Protein AF-A0ABD2UMH7-F1 (afdb_monomer_lite)

Organism: NCBI:txid62892

pLDDT: mean 89.6, std 13.47, range [30.2, 98.81]

Secondary structure (DSSP, 8-state):
----S-GGGGTT-EEEEE--SHHHHHHHHHHTTTSSEEEEE-S-SSPPPEE-TT-TTEEEE--EEEE-TTSEEEETTS-EEE-SEEEE--------TT---TTSSEEEGGGTEEES-BTTTB-GGGTTT---SS--BSS-HHHHHHHHHHHHHHHHTTSSPPPPHHHHHHHHHHHHHHHHHTT--GGGTTB-TT-HHHHHHHHHHHTTPPPPPHHHHHHHHHHHHHHHHH-TTTTTT----SS-SSS--

Structure (mmCIF, N/CA/C/O backbone):
data_AF-A0ABD2UMH7-F1
#
_entry.id   AF-A0ABD2UMH7-F1
#
loop_
_atom_site.group_PDB
_atom_site.id
_atom_site.type_symbol
_atom_site.label_atom_id
_atom_site.label_alt_id
_atom_site.label_comp_id
_atom_site.label_asym_id
_atom_site.label_entity_id
_atom_site.label_seq_id
_atom_site.pdbx_PDB_ins_code
_atom_site.Cartn_x
_atom_site.Cartn_y
_atom_site.Cartn_z
_atom_site.occupancy
_atom_site.B_iso_or_equiv
_atom_site.auth_seq_id
_atom_site.auth_comp_id
_atom_site.auth_asym_id
_atom_site.auth_atom_id
_atom_site.pdbx_PDB_model_num
ATOM 1 N N . MET A 1 1 ? -4.331 -10.739 -19.923 1.00 30.20 1 MET A N 1
ATOM 2 C CA . MET A 1 1 ? -3.624 -10.714 -18.628 1.00 30.20 1 MET A CA 1
ATOM 3 C C . MET A 1 1 ? -2.757 -11.962 -18.600 1.00 30.20 1 MET A C 1
ATOM 5 O O . MET A 1 1 ? -3.298 -13.050 -18.475 1.00 30.20 1 MET A O 1
ATOM 9 N N . VAL A 1 2 ? -1.464 -11.832 -18.904 1.00 37.84 2 VAL A N 1
ATOM 10 C CA . VAL A 1 2 ? -0.534 -12.969 -18.869 1.00 37.84 2 VAL A CA 1
ATOM 11 C C . VAL A 1 2 ? -0.145 -13.161 -17.410 1.00 37.84 2 VAL A C 1
ATOM 13 O O . VAL A 1 2 ? 0.580 -12.346 -16.849 1.00 37.84 2 VAL A O 1
ATOM 16 N N . THR A 1 3 ? -0.697 -14.182 -16.767 1.00 46.16 3 THR A N 1
ATOM 17 C CA . THR A 1 3 ? -0.254 -14.610 -15.440 1.00 46.16 3 THR A CA 1
ATOM 18 C C . THR A 1 3 ? 1.090 -15.305 -15.631 1.00 46.16 3 THR A C 1
ATOM 20 O O . THR A 1 3 ? 1.164 -16.297 -16.355 1.00 46.16 3 THR A O 1
ATOM 23 N N . ILE A 1 4 ? 2.163 -14.776 -15.041 1.00 57.88 4 ILE A N 1
ATOM 24 C CA . ILE A 1 4 ? 3.504 -15.364 -15.158 1.00 57.88 4 ILE A CA 1
ATOM 25 C C . ILE A 1 4 ? 3.535 -16.618 -14.280 1.00 57.88 4 ILE A C 1
ATOM 27 O O . ILE A 1 4 ? 3.881 -16.561 -13.107 1.00 57.88 4 ILE A O 1
ATOM 31 N N . GLN A 1 5 ? 3.076 -17.742 -14.825 1.00 57.72 5 GLN A N 1
ATOM 32 C CA . GLN A 1 5 ? 3.208 -19.054 -14.185 1.00 57.72 5 GLN A CA 1
ATOM 33 C C . GLN A 1 5 ? 4.379 -19.864 -14.768 1.00 57.72 5 GLN A C 1
ATOM 35 O O . GLN A 1 5 ? 4.760 -20.857 -14.160 1.00 57.72 5 GLN A O 1
ATOM 40 N N . HIS A 1 6 ? 4.971 -19.421 -15.892 1.00 57.53 6 HIS A N 1
ATOM 41 C CA . HIS A 1 6 ? 5.963 -20.182 -16.670 1.00 57.53 6 HIS A CA 1
ATOM 42 C C . HIS A 1 6 ? 7.013 -19.277 -17.357 1.00 57.53 6 HIS A C 1
ATOM 44 O O . HIS A 1 6 ? 6.848 -18.937 -18.535 1.00 57.53 6 HIS A O 1
ATOM 50 N N . PRO A 1 7 ? 8.081 -18.847 -16.657 1.00 56.91 7 PRO A N 1
ATOM 51 C CA . PRO A 1 7 ? 9.169 -18.057 -17.252 1.00 56.91 7 PRO A CA 1
ATOM 52 C C . PRO A 1 7 ? 9.932 -18.818 -18.356 1.00 56.91 7 PRO A C 1
ATOM 54 O O . PRO A 1 7 ? 10.433 -18.209 -19.298 1.00 56.91 7 PRO A O 1
ATOM 57 N N . GLU A 1 8 ? 9.944 -20.153 -18.328 1.00 54.94 8 GLU A N 1
ATOM 58 C CA . GLU A 1 8 ? 10.597 -21.006 -19.333 1.00 54.94 8 GLU A CA 1
ATOM 59 C C . GLU A 1 8 ? 10.094 -20.835 -20.782 1.00 54.94 8 GLU A C 1
ATOM 61 O O . GLU A 1 8 ? 10.764 -21.268 -21.719 1.00 54.94 8 GLU A O 1
ATOM 66 N N . LEU A 1 9 ? 8.946 -20.185 -21.004 1.00 55.09 9 LEU A N 1
ATOM 67 C CA . 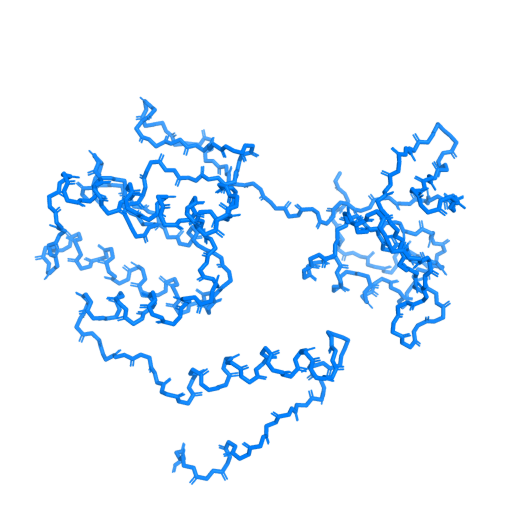LEU A 1 9 ? 8.407 -19.924 -22.346 1.00 55.09 9 LEU A CA 1
ATOM 68 C C . LEU A 1 9 ? 8.996 -18.668 -23.019 1.00 55.09 9 LEU A C 1
ATOM 70 O O . LEU A 1 9 ? 8.663 -18.385 -24.168 1.00 55.09 9 LEU A O 1
ATOM 74 N N . GLN A 1 10 ? 9.871 -17.925 -22.333 1.00 59.53 10 GLN A N 1
ATOM 75 C CA . GLN A 1 10 ? 10.290 -16.569 -22.723 1.00 59.53 10 GLN A CA 1
ATOM 76 C C . GLN A 1 10 ? 11.704 -16.489 -23.325 1.00 59.53 10 GLN A C 1
ATOM 78 O O . GLN A 1 10 ? 12.210 -15.390 -23.542 1.00 59.53 10 GLN A O 1
ATOM 83 N N . ILE A 1 11 ? 12.316 -17.634 -23.657 1.00 59.56 11 ILE A N 1
ATOM 84 C CA . ILE A 1 11 ? 13.747 -17.788 -24.010 1.00 59.56 11 ILE A CA 1
ATOM 85 C C . ILE A 1 11 ? 14.232 -16.855 -25.149 1.00 59.56 11 ILE A C 1
ATOM 87 O O . ILE A 1 11 ? 15.425 -16.589 -25.286 1.00 59.56 11 ILE A O 1
ATOM 91 N N . PHE A 1 12 ? 13.320 -16.312 -25.965 1.00 67.25 12 PHE A N 1
ATOM 92 C CA . PHE A 1 12 ? 13.655 -15.442 -27.101 1.00 67.25 12 PHE A CA 1
ATOM 93 C C . PHE A 1 12 ? 12.936 -14.089 -27.129 1.00 67.25 12 PHE A C 1
ATOM 95 O O . PHE A 1 12 ? 13.072 -13.369 -28.116 1.00 67.25 12 PHE A O 1
ATOM 102 N N . GLN A 1 13 ? 12.198 -13.729 -26.080 1.00 87.31 13 GLN A N 1
ATOM 103 C CA . GLN A 1 13 ? 11.326 -12.554 -26.105 1.00 87.31 13 GLN A CA 1
ATOM 104 C C . GLN A 1 13 ? 12.019 -11.294 -25.573 1.00 87.31 13 GLN A C 1
ATOM 106 O O . GLN A 1 13 ? 12.817 -11.357 -24.633 1.00 87.31 13 GLN A O 1
ATOM 111 N N . ILE A 1 14 ? 11.703 -10.150 -26.179 1.00 94.00 14 ILE A N 1
ATOM 112 C CA . ILE A 1 14 ? 11.968 -8.808 -25.658 1.00 94.00 14 ILE A CA 1
ATOM 113 C C . ILE A 1 14 ? 10.762 -8.399 -24.813 1.00 94.00 14 ILE A C 1
ATOM 115 O O . ILE A 1 14 ? 9.641 -8.292 -25.317 1.00 94.00 14 ILE A O 1
ATOM 119 N N . VAL A 1 15 ? 10.989 -8.190 -23.518 1.00 95.25 15 VAL A N 1
ATOM 120 C CA . VAL A 1 15 ? 9.923 -7.926 -22.548 1.00 95.25 15 VAL A CA 1
ATOM 121 C C . VAL A 1 15 ? 10.056 -6.519 -21.986 1.00 95.25 15 VAL A C 1
ATOM 123 O O . VAL A 1 15 ? 11.088 -6.163 -21.422 1.00 95.25 15 VAL A O 1
ATOM 126 N N . VAL A 1 16 ? 8.988 -5.731 -22.081 1.00 96.38 16 VAL A N 1
ATOM 127 C CA . VAL A 1 16 ? 8.868 -4.437 -21.403 1.00 96.38 16 VAL A CA 1
ATOM 128 C C . VAL A 1 16 ? 8.078 -4.616 -20.116 1.00 96.38 16 VAL A C 1
ATOM 130 O O . VAL A 1 16 ? 6.967 -5.142 -20.130 1.00 96.38 16 VAL A O 1
ATOM 133 N N . VAL A 1 17 ? 8.620 -4.143 -19.001 1.00 95.81 17 VAL A N 1
ATOM 134 C CA . VAL A 1 17 ? 7.971 -4.154 -17.688 1.00 95.81 17 VAL A CA 1
ATOM 135 C C . VAL A 1 17 ? 7.655 -2.719 -17.284 1.00 95.81 17 VAL A C 1
ATOM 137 O O . VAL A 1 17 ? 8.547 -1.886 -17.189 1.00 95.81 17 VAL A O 1
ATOM 140 N N . ILE A 1 18 ? 6.382 -2.408 -17.042 1.00 95.88 18 ILE A N 1
ATOM 141 C CA . ILE A 1 18 ? 5.926 -1.066 -16.660 1.00 95.88 18 ILE A CA 1
ATOM 142 C C . ILE A 1 18 ? 5.731 -1.003 -15.146 1.00 95.88 18 ILE A C 1
ATOM 144 O O . ILE A 1 18 ? 4.775 -1.580 -14.622 1.00 95.88 18 ILE A O 1
ATOM 148 N N . GLY A 1 19 ? 6.573 -0.232 -14.461 1.00 93.56 19 GLY A N 1
ATOM 149 C CA . GLY A 1 19 ? 6.496 0.022 -13.023 1.00 93.56 19 GLY A CA 1
ATOM 150 C C . GLY A 1 19 ? 7.709 -0.508 -12.264 1.00 93.56 19 GLY A C 1
ATOM 151 O O . GLY A 1 19 ? 8.016 -1.690 -12.318 1.00 93.56 19 GLY A O 1
ATOM 152 N N . ASP A 1 20 ? 8.339 0.371 -11.491 1.00 91.00 20 ASP A N 1
ATOM 153 C CA . ASP A 1 20 ? 9.558 0.170 -10.695 1.00 91.00 20 ASP A CA 1
ATOM 154 C C . ASP A 1 20 ? 9.276 -0.126 -9.211 1.00 91.00 20 ASP A C 1
ATOM 156 O O . ASP A 1 20 ? 10.130 0.035 -8.341 1.00 91.00 20 ASP A O 1
ATOM 160 N N . GLY A 1 21 ? 8.053 -0.565 -8.906 1.00 90.50 21 GLY A N 1
ATOM 161 C CA . GLY A 1 21 ? 7.708 -1.073 -7.581 1.00 90.50 21 GLY A CA 1
ATOM 162 C C . GLY A 1 21 ? 8.301 -2.466 -7.317 1.00 90.50 21 GLY A C 1
ATOM 163 O O . GLY A 1 21 ? 8.863 -3.082 -8.223 1.00 90.50 21 GLY A O 1
ATOM 164 N N . PRO A 1 22 ? 8.097 -3.024 -6.107 1.00 88.81 22 PRO A N 1
ATOM 165 C CA . PRO A 1 22 ? 8.659 -4.321 -5.719 1.00 88.81 22 PRO A CA 1
ATOM 166 C C . PRO A 1 22 ? 8.387 -5.444 -6.729 1.00 88.81 22 PRO A C 1
ATOM 168 O O . PRO A 1 22 ? 9.307 -6.138 -7.142 1.00 88.81 22 PRO A O 1
ATOM 171 N N . SER A 1 23 ? 7.139 -5.573 -7.199 1.00 91.56 23 SER A N 1
ATOM 172 C CA . SER A 1 23 ? 6.782 -6.601 -8.184 1.00 91.56 23 SER A CA 1
ATOM 173 C C . SER A 1 23 ? 7.487 -6.417 -9.524 1.00 91.56 23 SER A C 1
ATOM 175 O O . SER A 1 23 ? 7.889 -7.408 -10.114 1.00 91.56 23 SER A O 1
ATOM 177 N N . GLY A 1 24 ? 7.636 -5.182 -10.010 1.00 92.44 24 GLY A N 1
ATOM 178 C CA . GLY A 1 24 ? 8.309 -4.935 -11.284 1.00 92.44 24 GLY A CA 1
ATOM 179 C C . GLY A 1 24 ? 9.790 -5.286 -11.216 1.00 92.44 24 GLY A C 1
ATOM 180 O O . GLY A 1 24 ? 10.288 -5.984 -12.091 1.00 92.44 24 GLY A O 1
ATOM 181 N N . LEU A 1 25 ? 10.460 -4.887 -10.131 1.00 90.12 25 LEU A N 1
ATOM 182 C CA . LEU A 1 25 ? 11.869 -5.205 -9.899 1.00 90.12 25 LEU A CA 1
ATOM 183 C C . LEU A 1 25 ? 12.107 -6.713 -9.741 1.00 90.12 25 LEU A C 1
ATOM 185 O O . LEU A 1 25 ? 12.998 -7.252 -10.393 1.00 90.12 25 LEU A O 1
ATOM 189 N N . ASP A 1 26 ? 11.310 -7.406 -8.923 1.00 90.25 26 ASP A N 1
ATOM 190 C CA . ASP A 1 26 ? 11.441 -8.860 -8.749 1.00 90.25 26 ASP A CA 1
ATOM 191 C C . ASP A 1 26 ? 11.129 -9.618 -10.051 1.00 90.25 26 ASP A C 1
ATOM 193 O O . ASP A 1 26 ? 11.908 -10.476 -10.456 1.00 90.25 26 ASP A O 1
ATOM 197 N N . ILE A 1 27 ? 10.061 -9.250 -10.772 1.00 91.31 27 ILE A N 1
ATOM 198 C CA . ILE A 1 27 ? 9.729 -9.876 -12.063 1.00 91.31 27 ILE A CA 1
ATOM 199 C C . ILE A 1 27 ? 10.847 -9.652 -13.081 1.00 91.31 27 ILE A C 1
ATOM 201 O O . ILE A 1 27 ? 11.223 -10.600 -13.764 1.00 91.31 27 ILE A O 1
ATOM 205 N N . CYS A 1 28 ? 11.407 -8.440 -13.179 1.00 91.50 28 CYS A N 1
ATOM 206 C CA . CYS A 1 28 ? 12.552 -8.174 -14.051 1.00 91.50 28 CYS A CA 1
ATOM 207 C C . CYS A 1 28 ? 13.723 -9.115 -13.746 1.00 91.50 28 CYS A C 1
ATOM 209 O O . CYS A 1 28 ? 14.308 -9.669 -14.673 1.00 91.50 28 CYS A O 1
ATOM 211 N N . ARG A 1 29 ? 14.040 -9.328 -12.465 1.00 87.50 29 ARG A N 1
ATOM 212 C CA . ARG A 1 29 ? 15.133 -10.208 -12.026 1.00 87.50 29 ARG A CA 1
ATOM 213 C C . ARG A 1 29 ? 14.870 -11.689 -12.276 1.00 87.50 29 ARG A C 1
ATOM 215 O O . ARG A 1 29 ? 15.816 -12.430 -12.527 1.00 87.50 29 ARG A O 1
ATOM 222 N N . ASP A 1 30 ? 13.618 -12.118 -12.231 1.00 88.19 30 ASP A N 1
ATOM 223 C CA . ASP A 1 30 ? 13.267 -13.495 -12.564 1.00 88.19 30 ASP A CA 1
ATOM 224 C C . ASP A 1 30 ? 13.396 -13.722 -14.076 1.00 88.19 30 ASP A C 1
ATOM 226 O O . ASP A 1 30 ? 14.083 -14.645 -14.526 1.00 88.19 30 ASP A O 1
ATOM 230 N N . ILE A 1 31 ? 12.798 -12.838 -14.882 1.00 90.88 31 ILE A N 1
ATOM 231 C CA . ILE A 1 31 ? 12.723 -13.036 -16.333 1.00 90.88 31 ILE A CA 1
ATOM 232 C C . ILE A 1 31 ? 14.024 -12.685 -17.062 1.00 90.88 31 ILE A C 1
ATOM 234 O O . ILE A 1 31 ? 14.251 -13.217 -18.142 1.00 90.88 31 ILE A O 1
ATOM 238 N N . VAL A 1 32 ? 14.917 -11.858 -16.500 1.00 90.44 32 VAL A N 1
ATOM 239 C CA . VAL A 1 32 ? 16.212 -11.519 -17.138 1.00 90.44 32 VAL A CA 1
ATOM 240 C C . VAL A 1 32 ? 17.090 -12.751 -17.383 1.00 90.44 32 VAL A C 1
ATOM 242 O O . VAL A 1 32 ? 17.909 -12.755 -18.300 1.00 90.44 32 VAL A O 1
ATOM 245 N N . THR A 1 33 ? 16.896 -13.822 -16.606 1.00 87.75 33 THR A N 1
ATOM 246 C CA . THR A 1 33 ? 17.641 -15.083 -16.747 1.00 87.75 33 THR A CA 1
ATOM 247 C C . THR A 1 33 ? 17.231 -15.911 -17.967 1.00 87.75 33 THR A C 1
ATOM 249 O O . THR A 1 33 ? 17.980 -16.793 -18.387 1.00 87.75 33 THR A O 1
ATOM 252 N N . VAL A 1 34 ? 16.060 -15.627 -18.541 1.00 88.81 34 VAL A N 1
ATOM 253 C CA . VAL A 1 34 ? 15.474 -16.379 -19.659 1.00 88.81 34 VAL A CA 1
ATOM 254 C C . VAL A 1 34 ? 15.180 -15.493 -20.868 1.00 88.81 34 VAL A C 1
ATOM 256 O O . VAL A 1 34 ? 15.362 -15.937 -21.991 1.00 88.81 34 VAL A O 1
ATOM 259 N N . ALA A 1 35 ? 14.763 -14.244 -20.675 1.00 90.75 35 ALA A N 1
ATOM 260 C CA . ALA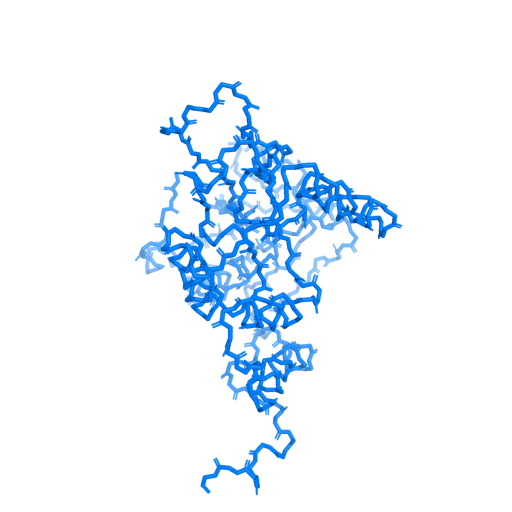 A 1 35 ? 14.401 -13.332 -21.750 1.00 90.75 35 ALA A CA 1
ATOM 261 C C . ALA A 1 35 ? 15.623 -12.870 -22.555 1.00 90.75 35 ALA A C 1
ATOM 263 O O . ALA A 1 35 ? 16.726 -12.691 -22.031 1.00 90.75 35 ALA A O 1
ATOM 264 N N . LYS A 1 36 ? 15.406 -12.585 -23.844 1.00 92.44 36 LYS A N 1
ATOM 265 C CA . LYS A 1 36 ? 16.448 -12.026 -24.713 1.00 92.44 36 LYS A CA 1
ATOM 266 C C . LYS A 1 36 ? 16.871 -10.641 -24.222 1.00 92.44 36 LYS A C 1
ATOM 268 O O . LYS A 1 36 ? 18.064 -10.349 -24.163 1.00 92.44 36 LYS A O 1
ATOM 273 N N . GLN A 1 37 ? 15.890 -9.796 -23.908 1.00 94.25 37 GLN A N 1
ATOM 274 C CA . GLN A 1 37 ? 16.076 -8.451 -23.371 1.00 94.25 37 GLN A CA 1
ATOM 275 C C . GLN A 1 37 ? 14.920 -8.103 -22.436 1.00 94.25 37 GLN A C 1
ATOM 277 O O . GLN A 1 37 ? 13.773 -8.465 -22.706 1.00 94.25 37 GLN A O 1
ATOM 282 N N . VAL A 1 38 ? 15.220 -7.379 -21.360 1.00 94.62 38 VAL A N 1
ATOM 283 C CA . VAL A 1 38 ? 14.221 -6.868 -20.421 1.00 94.62 38 VAL A CA 1
ATOM 284 C C . VAL A 1 38 ? 14.374 -5.358 -20.302 1.00 94.62 38 VAL A C 1
ATOM 286 O O . VAL A 1 38 ? 15.463 -4.856 -20.034 1.00 94.62 38 VAL A O 1
ATOM 289 N N . HIS A 1 39 ? 13.277 -4.631 -20.474 1.00 95.12 39 HIS A N 1
ATOM 290 C CA . HIS A 1 39 ? 13.241 -3.174 -20.425 1.00 95.12 39 HIS A CA 1
ATOM 291 C C . HIS A 1 39 ? 12.277 -2.732 -19.325 1.00 95.12 39 HIS A C 1
ATOM 293 O O . HIS A 1 39 ? 11.059 -2.821 -19.480 1.00 95.12 39 HIS A O 1
ATOM 299 N N . LEU A 1 40 ? 12.812 -2.274 -18.198 1.00 94.62 40 LEU A N 1
ATOM 300 C CA . LEU A 1 40 ? 12.031 -1.671 -17.126 1.00 94.62 40 LEU A CA 1
ATOM 301 C C . LEU A 1 40 ? 11.710 -0.219 -17.492 1.00 94.62 40 LEU A C 1
ATOM 303 O O . LEU A 1 40 ? 12.617 0.569 -17.727 1.00 94.62 40 LEU A O 1
ATOM 307 N N . SER A 1 41 ? 10.433 0.152 -17.499 1.00 94.88 41 SER A N 1
ATOM 308 C CA . SER A 1 41 ? 9.984 1.539 -17.630 1.00 94.88 41 SER A CA 1
ATOM 309 C C . SER A 1 41 ? 9.477 2.062 -16.293 1.00 94.88 41 SER A C 1
ATOM 311 O O . SER A 1 41 ? 8.580 1.476 -15.673 1.00 94.88 41 SER A O 1
ATOM 313 N N . THR A 1 42 ? 10.025 3.196 -15.867 1.00 90.00 42 THR A N 1
ATOM 314 C CA . THR A 1 42 ? 9.599 3.893 -14.646 1.00 90.00 42 THR A CA 1
ATOM 315 C C . THR A 1 42 ? 8.631 5.033 -14.967 1.00 90.00 42 THR A C 1
ATOM 317 O O . THR A 1 42 ? 8.444 5.420 -16.117 1.00 90.00 42 THR A O 1
ATOM 320 N N . ARG A 1 43 ? 8.005 5.633 -13.947 1.00 85.25 43 ARG A N 1
ATOM 321 C CA . ARG A 1 43 ? 7.200 6.855 -14.149 1.00 85.25 43 ARG A CA 1
ATOM 322 C C . ARG A 1 43 ? 8.040 8.124 -14.333 1.00 85.25 43 ARG A C 1
ATOM 324 O O . ARG A 1 43 ? 7.451 9.157 -14.652 1.00 85.25 43 ARG A O 1
ATOM 331 N N . SER A 1 44 ? 9.351 8.073 -14.099 1.00 79.88 44 SER A N 1
ATOM 332 C CA . SER A 1 44 ? 10.223 9.244 -14.183 1.00 79.88 44 SER A CA 1
ATOM 333 C C . SER A 1 44 ? 10.499 9.621 -15.637 1.00 79.88 44 SER A C 1
ATOM 335 O O . SER A 1 44 ? 10.754 8.761 -16.480 1.00 79.88 44 SER A O 1
ATOM 337 N N . SER A 1 45 ? 10.450 10.918 -15.930 1.00 71.19 45 SER A N 1
ATOM 338 C CA . SER A 1 45 ? 10.837 11.484 -17.226 1.00 71.19 45 SER A CA 1
ATOM 339 C C . SER A 1 45 ? 12.322 11.844 -17.308 1.00 71.19 45 SER A C 1
ATOM 341 O O . SER A 1 45 ? 12.791 12.181 -18.385 1.00 71.19 45 SER A O 1
ATOM 343 N N . GLU A 1 46 ? 13.054 11.804 -16.191 1.00 67.94 46 GLU A N 1
ATOM 344 C CA . GLU A 1 46 ? 14.437 12.305 -16.086 1.00 67.94 46 GLU A CA 1
ATOM 345 C C . GLU A 1 46 ? 15.492 11.187 -16.053 1.00 67.94 46 GLU A C 1
ATOM 347 O O . GLU A 1 46 ? 16.669 11.446 -15.816 1.00 67.94 46 GLU A O 1
ATOM 352 N N . ILE A 1 47 ? 15.088 9.930 -16.251 1.00 66.12 47 ILE A N 1
ATOM 353 C CA . ILE A 1 47 ? 16.020 8.800 -16.242 1.00 66.12 47 ILE A CA 1
ATOM 354 C C . ILE A 1 47 ? 16.664 8.653 -17.619 1.00 66.12 47 ILE A C 1
ATOM 356 O O . ILE A 1 47 ? 15.970 8.442 -18.612 1.00 66.12 47 ILE A O 1
ATOM 360 N N . GLU A 1 48 ? 17.995 8.710 -17.653 1.00 72.38 48 GLU A N 1
ATOM 361 C CA . GLU A 1 48 ? 18.777 8.278 -18.808 1.00 72.38 48 GLU A CA 1
ATOM 362 C C . GLU A 1 48 ? 18.778 6.749 -18.919 1.00 72.38 48 GLU A C 1
ATOM 364 O O . GLU A 1 48 ? 18.871 6.026 -17.916 1.00 72.38 48 GLU A O 1
ATOM 369 N N . VAL A 1 49 ? 18.714 6.257 -20.159 1.00 82.50 49 VAL A N 1
ATOM 370 C CA . VAL A 1 49 ? 18.764 4.822 -20.438 1.00 82.50 49 VAL A CA 1
ATOM 371 C C . VAL A 1 49 ? 20.061 4.241 -19.888 1.00 82.50 49 VAL A C 1
ATOM 373 O O . VAL A 1 49 ? 21.162 4.648 -20.260 1.00 82.50 49 VAL A O 1
ATOM 376 N N . SER A 1 50 ? 19.931 3.262 -19.003 1.00 81.81 50 SER A N 1
ATOM 377 C CA . SER A 1 50 ? 21.058 2.655 -18.299 1.00 81.81 50 SER A CA 1
ATOM 378 C C . SER A 1 50 ? 20.825 1.166 -18.099 1.00 81.81 50 SER A C 1
ATOM 380 O O . SER A 1 50 ? 19.687 0.705 -18.061 1.00 81.81 50 SER A O 1
ATOM 382 N N . LYS A 1 51 ? 21.902 0.387 -17.988 1.00 82.50 51 LYS A N 1
ATOM 383 C CA . LYS A 1 51 ? 21.784 -1.010 -17.557 1.00 82.50 51 LYS A CA 1
ATOM 384 C C . LYS A 1 51 ? 21.503 -1.049 -16.057 1.00 82.50 51 LYS A C 1
ATOM 386 O O . LYS A 1 51 ? 22.127 -0.304 -15.301 1.00 82.50 51 LYS A O 1
ATOM 391 N N . LEU A 1 52 ? 20.567 -1.899 -15.645 1.00 76.38 52 LEU A N 1
ATOM 392 C CA . LEU A 1 52 ? 20.285 -2.159 -14.233 1.00 76.38 52 LEU A CA 1
ATOM 393 C C . LEU A 1 52 ? 21.129 -3.334 -13.744 1.00 76.38 52 LEU A C 1
ATOM 395 O O . LEU A 1 52 ? 21.189 -4.382 -14.387 1.00 76.38 52 LEU A O 1
ATOM 399 N N . ASP A 1 53 ? 21.713 -3.156 -12.561 1.00 67.94 53 ASP A N 1
ATOM 400 C CA . ASP A 1 53 ? 22.521 -4.155 -11.862 1.00 67.94 53 ASP A CA 1
ATOM 401 C C . ASP A 1 53 ? 23.699 -4.696 -12.705 1.00 67.94 53 ASP A C 1
ATOM 403 O O . ASP A 1 53 ? 24.187 -4.059 -13.637 1.00 67.94 53 ASP A O 1
ATOM 407 N N . ASN A 1 54 ? 24.183 -5.891 -12.356 1.00 73.19 54 ASN A N 1
ATOM 408 C CA . ASN A 1 54 ? 25.230 -6.619 -13.075 1.00 73.19 54 ASN A CA 1
ATOM 409 C C . ASN A 1 54 ? 24.675 -7.423 -14.274 1.00 73.19 54 ASN A C 1
ATOM 411 O O . ASN A 1 54 ? 25.277 -8.424 -14.668 1.00 73.19 54 ASN A O 1
ATOM 415 N N . TYR A 1 55 ? 23.512 -7.049 -14.822 1.00 82.88 55 TYR A N 1
ATOM 416 C CA . TYR A 1 55 ? 22.889 -7.758 -15.940 1.00 82.88 55 TYR A CA 1
ATOM 417 C C . TYR A 1 55 ? 23.203 -7.075 -17.273 1.00 82.88 55 TYR A C 1
ATOM 419 O O . TYR A 1 55 ? 23.004 -5.877 -17.463 1.00 82.88 55 TYR A O 1
ATOM 427 N N . GLU A 1 56 ? 23.657 -7.863 -18.245 1.00 87.56 56 GLU A N 1
ATOM 428 C CA . GLU A 1 56 ? 23.986 -7.358 -19.583 1.00 87.56 56 GLU A CA 1
ATOM 429 C C . GLU A 1 56 ? 22.744 -7.072 -20.444 1.00 87.56 56 GLU A C 1
ATOM 431 O O . GLU A 1 56 ? 22.840 -6.318 -21.416 1.00 87.56 56 GLU A O 1
ATOM 436 N N . ASN A 1 57 ? 21.600 -7.668 -20.090 1.00 91.81 57 ASN A N 1
ATOM 437 C CA . ASN A 1 57 ? 20.351 -7.682 -20.854 1.00 91.81 57 ASN A CA 1
ATOM 438 C C . ASN A 1 57 ? 19.134 -7.093 -20.106 1.00 91.81 57 ASN A C 1
ATOM 440 O O . ASN A 1 57 ? 17.994 -7.404 -20.463 1.00 91.81 57 ASN A O 1
ATOM 444 N N . LEU A 1 58 ? 19.361 -6.255 -19.090 1.00 92.69 58 LEU A N 1
ATOM 445 C CA . LEU A 1 58 ? 18.316 -5.511 -18.381 1.00 92.69 58 LEU A CA 1
ATOM 446 C C . LEU A 1 58 ? 18.593 -4.008 -18.461 1.00 92.69 58 LEU A C 1
ATOM 448 O O . LEU A 1 58 ? 19.635 -3.534 -18.008 1.00 92.69 58 LEU A O 1
ATOM 452 N N . TRP A 1 59 ? 17.638 -3.258 -19.001 1.00 93.56 59 TRP A N 1
ATOM 453 C CA . TRP A 1 59 ? 17.734 -1.811 -19.175 1.00 93.56 59 TRP A CA 1
ATOM 454 C C . TRP A 1 59 ? 16.645 -1.085 -18.400 1.00 93.56 59 TRP A C 1
ATOM 456 O O . TRP A 1 59 ? 15.510 -1.549 -18.318 1.00 93.56 59 TRP A O 1
ATOM 466 N N . ASN A 1 60 ? 16.998 0.075 -17.861 1.00 92.00 60 ASN A N 1
ATOM 467 C CA . ASN A 1 60 ? 16.075 1.042 -17.302 1.00 92.00 60 ASN A CA 1
ATOM 468 C C . ASN A 1 60 ? 15.750 2.105 -18.343 1.00 92.00 60 ASN A C 1
ATOM 470 O O . ASN A 1 60 ? 16.654 2.630 -18.993 1.00 92.00 60 ASN A O 1
ATOM 474 N N . HIS A 1 61 ? 14.479 2.457 -18.435 1.00 93.50 61 HIS A N 1
ATOM 475 C CA . HIS A 1 61 ? 13.954 3.479 -19.319 1.00 93.50 61 HIS A CA 1
ATOM 476 C C . HIS A 1 61 ? 13.084 4.459 -18.538 1.00 93.50 61 HIS A C 1
ATOM 478 O O . HIS A 1 61 ? 12.501 4.158 -17.484 1.00 93.50 61 HIS A O 1
ATOM 484 N N . SER A 1 62 ? 12.959 5.648 -19.111 1.00 93.44 62 SER A N 1
ATOM 485 C CA . SER A 1 62 ? 11.949 6.616 -18.707 1.00 93.44 62 SER A CA 1
ATOM 486 C C . SER A 1 62 ? 10.527 6.092 -18.973 1.00 93.44 62 SER A C 1
ATOM 488 O O . SER A 1 62 ? 10.299 4.957 -19.415 1.00 93.44 62 SER A O 1
ATOM 490 N N . LYS A 1 63 ? 9.531 6.926 -18.681 1.00 94.81 63 LYS A N 1
ATOM 491 C CA . LYS A 1 63 ? 8.127 6.627 -18.972 1.00 94.81 63 LYS A CA 1
ATOM 492 C C . LYS A 1 63 ? 7.918 6.348 -20.468 1.00 94.81 63 LYS A C 1
ATOM 494 O O . LYS A 1 63 ? 8.399 7.095 -21.314 1.00 94.81 63 LYS A O 1
ATOM 499 N N . ILE A 1 64 ? 7.132 5.316 -20.775 1.00 95.25 64 ILE A N 1
ATOM 500 C CA . ILE A 1 64 ? 6.613 5.075 -22.130 1.00 95.25 64 ILE A CA 1
ATOM 501 C C . ILE A 1 64 ? 5.778 6.279 -22.583 1.00 95.25 64 ILE A C 1
ATOM 503 O O . ILE A 1 64 ? 4.888 6.738 -21.857 1.00 95.25 64 ILE A O 1
ATOM 507 N N . ASP A 1 65 ? 6.066 6.758 -23.789 1.00 95.00 65 ASP A N 1
ATOM 508 C CA . ASP A 1 65 ? 5.288 7.779 -24.482 1.00 95.00 65 ASP A CA 1
ATOM 509 C C . ASP A 1 65 ? 4.093 7.141 -25.198 1.00 95.00 65 ASP A C 1
ATOM 511 O O . ASP A 1 65 ? 2.938 7.402 -24.855 1.00 95.00 65 ASP A O 1
ATOM 515 N N . HIS A 1 66 ? 4.369 6.226 -26.130 1.00 95.69 66 HIS A N 1
ATOM 516 C CA . HIS A 1 66 ? 3.356 5.488 -26.873 1.00 95.69 66 HIS A CA 1
ATOM 517 C C . HIS A 1 66 ? 3.861 4.112 -27.326 1.00 95.69 66 HIS A C 1
ATOM 519 O O . HIS A 1 66 ? 5.052 3.803 -27.270 1.00 95.69 66 HIS A O 1
ATOM 525 N N . VAL A 1 67 ? 2.910 3.280 -27.749 1.00 96.81 67 VAL A N 1
ATOM 526 C CA . VAL A 1 67 ? 3.149 1.993 -28.407 1.00 96.81 67 VAL A CA 1
ATOM 527 C C . VAL A 1 67 ? 2.403 2.033 -29.730 1.00 96.81 67 VAL A C 1
ATOM 529 O O . VAL A 1 67 ? 1.225 2.406 -29.745 1.00 96.81 67 VAL A O 1
ATOM 532 N N . ASP A 1 68 ? 3.075 1.696 -30.822 1.00 94.75 68 ASP A N 1
ATOM 533 C CA . ASP A 1 68 ? 2.475 1.717 -32.152 1.00 94.75 68 ASP A CA 1
ATOM 534 C C . ASP A 1 68 ? 1.910 0.347 -32.576 1.00 94.75 68 ASP A C 1
ATOM 536 O O . ASP A 1 68 ? 2.059 -0.669 -31.893 1.00 94.75 68 ASP A O 1
ATOM 540 N N . GLU A 1 69 ? 1.230 0.311 -33.726 1.00 93.69 69 GLU A N 1
ATOM 541 C CA . GLU A 1 69 ? 0.645 -0.923 -34.272 1.00 93.69 69 GLU A CA 1
ATOM 542 C C . GLU A 1 69 ? 1.698 -1.948 -34.721 1.00 93.69 69 GLU A C 1
ATOM 544 O O . GLU A 1 69 ? 1.372 -3.121 -34.912 1.00 93.69 69 GLU A O 1
ATOM 549 N N . SER A 1 70 ? 2.954 -1.525 -34.895 1.00 93.31 70 SER A N 1
ATOM 550 C CA . SER A 1 70 ? 4.060 -2.409 -35.252 1.00 93.31 70 SER A CA 1
ATOM 551 C C . SER A 1 70 ? 4.631 -3.151 -34.043 1.00 93.31 70 SER A C 1
ATOM 553 O O . SER A 1 70 ? 5.394 -4.093 -34.237 1.00 93.31 70 SER A O 1
ATOM 555 N N . GLY A 1 71 ? 4.247 -2.775 -32.817 1.00 91.31 71 GLY A N 1
ATOM 556 C CA . GLY A 1 71 ? 4.809 -3.308 -31.575 1.00 91.31 71 GLY A CA 1
ATOM 557 C C . GLY A 1 71 ? 6.072 -2.573 -31.115 1.00 91.31 71 GLY A C 1
ATOM 558 O O . GLY A 1 71 ? 6.779 -3.063 -30.232 1.00 91.31 71 GLY A O 1
ATOM 559 N N . GLU A 1 72 ? 6.376 -1.414 -31.706 1.00 97.00 72 GLU A N 1
ATOM 560 C CA . GLU A 1 72 ? 7.430 -0.526 -31.227 1.00 97.00 72 GLU A CA 1
ATOM 561 C C . GLU A 1 72 ? 6.944 0.256 -29.999 1.00 97.00 72 GLU A C 1
ATOM 563 O O . GLU A 1 72 ? 5.845 0.814 -29.971 1.00 97.00 72 GLU A O 1
ATOM 568 N N . VAL A 1 73 ? 7.773 0.264 -28.957 1.00 97.44 73 VAL A N 1
ATOM 569 C CA . VAL A 1 73 ? 7.566 0.995 -27.708 1.00 97.44 73 VAL A CA 1
ATOM 570 C C . VAL A 1 73 ? 8.549 2.155 -27.674 1.00 97.44 73 VAL A C 1
ATOM 572 O O . VAL A 1 73 ? 9.761 1.936 -27.605 1.00 97.44 73 VAL A O 1
ATOM 575 N N . THR A 1 74 ? 8.026 3.380 -27.684 1.00 96.62 74 THR A N 1
ATOM 576 C CA . THR A 1 74 ? 8.818 4.611 -27.605 1.00 96.62 74 THR A CA 1
ATOM 577 C C . THR A 1 74 ? 8.765 5.187 -26.194 1.00 96.62 74 THR A C 1
ATOM 579 O O . THR A 1 74 ? 7.695 5.309 -25.590 1.00 96.62 74 THR A O 1
ATOM 582 N N . PHE A 1 75 ? 9.926 5.567 -25.663 1.00 95.31 75 PHE A N 1
ATOM 583 C CA . PHE A 1 75 ? 10.079 6.151 -24.330 1.00 95.31 75 PHE A CA 1
ATOM 584 C C . PHE A 1 75 ? 10.370 7.654 -24.418 1.00 95.31 75 PHE A C 1
ATOM 586 O O . PHE A 1 75 ? 10.852 8.152 -25.436 1.00 95.31 75 PHE A O 1
ATOM 593 N N . LEU A 1 76 ? 10.103 8.396 -23.339 1.00 94.06 76 LEU A N 1
ATOM 594 C CA . LEU A 1 76 ? 10.340 9.847 -23.291 1.00 94.06 76 LEU A CA 1
ATOM 595 C C . LEU A 1 76 ? 11.825 10.243 -23.339 1.00 94.06 76 LEU A C 1
ATOM 597 O O . LEU A 1 76 ? 12.142 11.385 -23.658 1.00 94.06 76 LEU A O 1
ATOM 601 N N . ASP A 1 77 ? 12.729 9.306 -23.068 1.00 89.19 77 ASP A N 1
ATOM 602 C CA . ASP A 1 77 ? 14.178 9.447 -23.252 1.00 89.19 77 ASP A CA 1
ATOM 603 C C . ASP A 1 77 ? 14.611 9.407 -24.733 1.00 89.19 77 ASP A C 1
ATOM 605 O O . ASP A 1 77 ? 15.787 9.600 -25.043 1.00 89.19 77 ASP A O 1
ATOM 609 N N . GLY A 1 78 ? 13.670 9.184 -25.658 1.00 91.06 78 GLY A N 1
ATOM 610 C CA . GLY A 1 78 ? 13.899 9.143 -27.100 1.00 91.06 78 GLY A CA 1
ATOM 611 C C . GLY A 1 78 ? 14.327 7.776 -27.635 1.00 91.06 78 GLY A C 1
ATOM 612 O O . GLY A 1 78 ? 14.457 7.622 -28.850 1.00 91.06 78 GLY A O 1
ATOM 613 N N . SER A 1 79 ? 14.534 6.775 -26.774 1.00 93.50 79 SER A N 1
ATOM 614 C CA . SER A 1 79 ? 14.778 5.402 -27.216 1.00 93.50 79 SER A CA 1
ATOM 615 C C . SER A 1 79 ? 13.495 4.733 -27.716 1.00 93.50 79 SER A C 1
ATOM 617 O O . SER A 1 79 ? 12.375 5.113 -27.364 1.00 93.50 79 SER A O 1
ATOM 619 N N . SER A 1 80 ? 13.653 3.736 -28.585 1.00 95.56 80 SER A N 1
ATOM 620 C CA . SER A 1 80 ? 12.557 2.900 -29.077 1.00 95.56 80 SER A CA 1
ATOM 621 C C . SER A 1 80 ? 13.037 1.467 -29.253 1.00 95.56 80 SER A C 1
ATOM 623 O O . SER A 1 80 ? 14.179 1.233 -29.659 1.00 95.56 80 SER A O 1
ATOM 625 N N . ILE A 1 81 ? 12.185 0.513 -28.886 1.00 95.88 81 ILE A N 1
ATOM 626 C CA . ILE A 1 81 ? 12.468 -0.923 -28.961 1.00 95.88 81 ILE A CA 1
ATOM 627 C C . ILE A 1 81 ? 11.217 -1.669 -29.415 1.00 95.88 81 ILE A C 1
ATOM 629 O O . ILE A 1 81 ? 10.101 -1.295 -29.064 1.00 95.88 81 ILE A O 1
ATOM 633 N N . HIS A 1 82 ? 11.394 -2.760 -30.153 1.00 96.50 82 HIS A N 1
ATOM 634 C CA . HIS A 1 82 ? 10.294 -3.666 -30.473 1.00 96.50 82 HIS A CA 1
ATOM 635 C C . HIS A 1 82 ? 10.068 -4.640 -29.312 1.00 96.50 82 HIS A C 1
ATOM 637 O O . HIS A 1 82 ? 11.014 -5.310 -28.893 1.00 96.50 82 HIS A O 1
ATOM 643 N N . ALA A 1 83 ? 8.842 -4.714 -28.792 1.00 95.44 83 ALA A N 1
ATOM 644 C CA . ALA A 1 83 ? 8.504 -5.546 -27.640 1.00 95.44 83 ALA A CA 1
ATOM 645 C C . ALA A 1 83 ? 7.593 -6.711 -28.038 1.00 95.44 83 ALA A C 1
ATOM 647 O O . ALA A 1 83 ? 6.505 -6.508 -28.571 1.00 95.44 83 ALA A O 1
ATOM 648 N N . ASP A 1 84 ? 7.992 -7.933 -27.687 1.00 93.62 84 ASP A N 1
ATOM 649 C CA . ASP A 1 84 ? 7.140 -9.115 -27.843 1.00 93.62 84 ASP A CA 1
ATOM 650 C C . ASP A 1 84 ? 6.062 -9.172 -26.747 1.00 93.62 84 ASP A C 1
ATOM 652 O O . ASP A 1 84 ? 4.967 -9.699 -26.951 1.00 93.62 84 ASP A O 1
ATOM 656 N N . ILE A 1 85 ? 6.383 -8.657 -25.553 1.00 93.19 85 ILE A N 1
ATOM 657 C CA . ILE A 1 85 ? 5.504 -8.659 -24.380 1.00 93.19 85 ILE A CA 1
ATOM 658 C C . ILE A 1 85 ? 5.609 -7.325 -23.640 1.00 93.19 85 ILE A C 1
ATOM 660 O O . ILE A 1 85 ? 6.705 -6.839 -23.368 1.00 93.19 85 ILE A O 1
ATOM 664 N N . ILE A 1 86 ? 4.458 -6.798 -23.214 1.00 94.44 86 ILE A N 1
ATOM 665 C CA . ILE A 1 86 ? 4.361 -5.691 -22.256 1.00 94.44 86 ILE A CA 1
ATOM 666 C C . ILE A 1 86 ? 3.677 -6.189 -20.975 1.00 94.44 86 ILE A C 1
ATOM 668 O O . ILE A 1 86 ? 2.545 -6.679 -21.001 1.00 94.44 86 ILE A O 1
ATOM 672 N N . LEU A 1 87 ? 4.361 -6.054 -19.839 1.00 94.25 87 LEU A N 1
ATOM 673 C CA . LEU A 1 87 ? 3.905 -6.466 -18.513 1.00 94.25 87 LEU A CA 1
ATOM 674 C C . LEU A 1 87 ? 3.600 -5.243 -17.646 1.00 94.25 87 LEU A C 1
ATOM 676 O O . LEU A 1 87 ? 4.487 -4.470 -17.296 1.00 94.25 87 LEU A O 1
ATOM 680 N N . HIS A 1 88 ? 2.342 -5.092 -17.235 1.00 94.69 88 HIS A N 1
ATOM 681 C CA . HIS A 1 88 ? 1.937 -4.024 -16.324 1.00 94.69 88 HIS A CA 1
ATOM 682 C C . HIS A 1 88 ? 2.182 -4.428 -14.867 1.00 94.69 88 HIS A C 1
ATOM 684 O O . HIS A 1 88 ? 1.402 -5.175 -14.281 1.00 94.69 88 HIS A O 1
ATOM 690 N N . CYS A 1 89 ? 3.224 -3.867 -14.259 1.00 94.88 89 CYS A N 1
ATOM 691 C CA . CYS A 1 89 ? 3.560 -4.005 -12.840 1.00 94.88 89 CYS A CA 1
ATOM 692 C C . CYS A 1 89 ? 3.165 -2.745 -12.043 1.00 94.88 89 CYS A C 1
ATOM 694 O O . CYS A 1 89 ? 3.855 -2.305 -11.127 1.00 94.88 89 CYS A O 1
ATOM 696 N N . THR A 1 90 ? 2.014 -2.152 -12.375 1.00 92.69 90 THR A N 1
ATOM 697 C CA . THR A 1 90 ? 1.539 -0.850 -11.859 1.00 92.69 90 THR A CA 1
ATOM 698 C C . THR A 1 90 ? 0.732 -0.940 -10.549 1.00 92.69 90 THR A C 1
ATOM 700 O O . THR A 1 90 ? 0.014 -0.006 -10.164 1.00 92.69 90 THR A O 1
ATOM 703 N N . GLY A 1 91 ? 0.830 -2.075 -9.855 1.00 92.12 91 GLY A N 1
ATOM 704 C CA . GLY A 1 91 ? 0.097 -2.378 -8.626 1.00 92.12 91 GLY A CA 1
ATOM 705 C C . GLY A 1 91 ? -1.399 -2.643 -8.833 1.00 92.12 91 GLY A C 1
ATOM 706 O O . GLY A 1 91 ? -1.875 -2.783 -9.957 1.00 92.12 91 GLY A O 1
ATOM 707 N N . TYR A 1 92 ? -2.138 -2.687 -7.722 1.00 93.69 92 TYR A N 1
ATOM 708 C CA . TYR A 1 92 ? -3.528 -3.159 -7.668 1.00 93.69 92 TYR A CA 1
ATOM 709 C C . TYR A 1 92 ? -4.502 -2.105 -7.133 1.00 93.69 92 TYR A C 1
ATOM 711 O O . TYR A 1 92 ? -4.102 -1.139 -6.481 1.00 93.69 92 TYR A O 1
ATOM 719 N N . LYS A 1 93 ? -5.791 -2.306 -7.400 1.00 96.06 93 LYS A N 1
ATOM 720 C CA . LYS A 1 93 ? -6.891 -1.493 -6.874 1.00 96.06 93 LYS A CA 1
ATOM 721 C C . LYS A 1 93 ? -7.641 -2.289 -5.811 1.00 96.06 93 LYS A C 1
ATOM 723 O O . LYS A 1 93 ? -7.747 -3.506 -5.936 1.00 96.06 93 LYS A O 1
ATOM 728 N N . TYR A 1 94 ? -8.164 -1.607 -4.799 1.00 97.88 94 TYR A N 1
ATOM 729 C CA . TYR A 1 94 ? -9.188 -2.185 -3.941 1.00 97.88 94 TYR A CA 1
ATOM 730 C C . TYR A 1 94 ? -10.461 -2.364 -4.761 1.00 97.88 94 TYR A C 1
ATOM 732 O O . TYR A 1 94 ? -10.842 -1.475 -5.523 1.00 97.88 94 TYR A O 1
ATOM 740 N N . ASP A 1 95 ? -11.101 -3.514 -4.603 1.00 96.81 95 ASP A N 1
ATOM 741 C CA . ASP A 1 95 ? -12.355 -3.823 -5.268 1.00 96.81 95 ASP A CA 1
ATOM 742 C C . ASP A 1 95 ? -13.176 -4.759 -4.379 1.00 96.81 95 ASP A C 1
ATOM 744 O O . ASP A 1 95 ? -12.694 -5.804 -3.937 1.00 96.81 95 ASP A O 1
ATOM 748 N N . PHE A 1 96 ? -14.409 -4.352 -4.085 1.00 96.81 96 PHE A N 1
ATOM 749 C CA . PHE A 1 96 ? -15.342 -5.093 -3.235 1.00 96.81 96 PHE A CA 1
ATOM 750 C C . PHE A 1 96 ? -16.706 -5.166 -3.931 1.00 96.81 96 PHE A C 1
ATOM 752 O O . PHE A 1 96 ? -17.676 -4.582 -3.445 1.00 96.81 96 PHE A O 1
ATOM 759 N N . PRO A 1 97 ? -16.814 -5.873 -5.071 1.00 96.00 97 PRO A N 1
ATOM 760 C CA . PRO A 1 97 ? -18.027 -5.872 -5.896 1.00 96.00 97 PRO A CA 1
ATOM 761 C C . PRO A 1 97 ? -19.242 -6.487 -5.185 1.00 96.00 97 PRO A C 1
ATOM 763 O O . PRO A 1 97 ? -20.372 -6.315 -5.625 1.00 96.00 97 PRO A O 1
ATOM 766 N N . PHE A 1 98 ? -19.008 -7.209 -4.087 1.00 96.88 98 PHE A N 1
ATOM 767 C CA . PHE A 1 98 ? -20.029 -7.841 -3.257 1.00 96.88 98 PHE A CA 1
ATOM 768 C C . PHE A 1 98 ? -20.558 -6.944 -2.125 1.00 96.88 98 PHE A C 1
ATOM 770 O O . PHE A 1 98 ? -21.485 -7.348 -1.425 1.00 96.88 98 PHE A O 1
ATOM 777 N N . LEU A 1 99 ? -19.943 -5.784 -1.870 1.00 96.50 99 LEU A N 1
ATOM 778 C CA . LEU A 1 99 ? -20.214 -4.992 -0.672 1.00 96.50 99 LEU A CA 1
ATOM 779 C C . LEU A 1 99 ? -21.123 -3.791 -0.973 1.00 96.50 99 LEU A C 1
ATOM 781 O O . LEU A 1 99 ? -20.674 -2.742 -1.432 1.00 96.50 99 LEU A O 1
ATOM 785 N N . GLU A 1 100 ? -22.402 -3.918 -0.627 1.00 95.75 100 GLU A N 1
ATOM 786 C CA . GLU A 1 100 ? -23.402 -2.857 -0.777 1.00 95.75 100 GLU A CA 1
ATOM 787 C C . GLU A 1 100 ? -23.599 -2.093 0.542 1.00 95.75 100 GLU A C 1
ATOM 789 O O . GLU A 1 100 ? -24.269 -2.559 1.460 1.00 95.75 100 GLU A O 1
ATOM 794 N N . THR A 1 101 ? -23.015 -0.894 0.652 1.00 95.94 101 THR A N 1
ATOM 795 C CA . THR A 1 101 ? -23.143 -0.036 1.854 1.00 95.94 101 THR A CA 1
ATOM 796 C C . THR A 1 101 ? -23.970 1.230 1.629 1.00 95.94 101 THR A C 1
ATOM 798 O O . THR A 1 101 ? -23.943 2.137 2.459 1.00 95.94 101 THR A O 1
ATOM 801 N N . ASN A 1 102 ? -24.676 1.340 0.497 1.00 94.25 102 ASN A N 1
ATOM 802 C CA . ASN A 1 102 ? -25.403 2.554 0.091 1.00 94.25 102 ASN A CA 1
ATOM 803 C C . ASN A 1 102 ? -24.537 3.831 0.140 1.00 94.25 102 ASN A C 1
ATOM 805 O O . ASN A 1 102 ? -25.008 4.905 0.507 1.00 94.25 102 ASN A O 1
ATOM 809 N N . GLY A 1 103 ? -23.251 3.704 -0.205 1.00 93.56 103 GLY A N 1
ATOM 810 C CA . GLY A 1 103 ? -22.294 4.812 -0.235 1.00 93.56 103 GLY A CA 1
ATOM 811 C C . GLY A 1 103 ? -21.679 5.179 1.118 1.00 93.56 103 GLY A C 1
ATOM 812 O O . GLY A 1 103 ? -20.898 6.125 1.173 1.00 93.56 103 GLY A O 1
ATOM 813 N N . ILE A 1 104 ? -21.982 4.449 2.200 1.00 97.00 104 ILE A N 1
ATOM 814 C CA . ILE A 1 104 ? -21.342 4.677 3.505 1.00 97.00 104 ILE A CA 1
ATOM 815 C C . ILE A 1 104 ? -19.849 4.339 3.449 1.00 97.00 104 ILE A C 1
ATOM 817 O O . ILE A 1 104 ? -19.049 5.049 4.047 1.00 97.00 104 ILE A O 1
ATOM 821 N N . VAL A 1 105 ? -19.476 3.280 2.727 1.00 97.44 105 VAL A N 1
ATOM 822 C CA . VAL A 1 105 ? -18.091 2.936 2.389 1.00 97.44 105 VAL A CA 1
ATOM 823 C C . VAL A 1 105 ? -17.944 2.998 0.879 1.00 97.44 105 VAL A C 1
ATOM 825 O O . VAL A 1 105 ? -18.755 2.435 0.144 1.00 97.44 105 VAL A O 1
ATOM 828 N N . SER A 1 106 ? -16.896 3.666 0.418 1.00 96.25 106 SER A N 1
ATOM 829 C CA . SER A 1 106 ? -16.604 3.836 -1.003 1.00 96.25 106 SER A CA 1
ATOM 830 C C . SER A 1 106 ? -15.152 3.498 -1.303 1.00 96.25 106 SER A C 1
ATOM 832 O O . SER A 1 106 ? -14.283 3.647 -0.439 1.00 96.25 106 SER A O 1
ATOM 834 N N . VAL A 1 107 ? -14.903 3.044 -2.534 1.00 97.25 107 VAL A N 1
ATOM 835 C CA . VAL A 1 107 ? -13.552 2.956 -3.084 1.00 97.25 107 VAL A CA 1
ATOM 836 C C . VAL A 1 107 ? -13.347 4.111 -4.062 1.00 97.25 107 VAL A C 1
ATOM 838 O O . VAL A 1 107 ? -13.976 4.165 -5.116 1.00 97.25 107 VAL A O 1
ATOM 841 N N . ASN A 1 108 ? -12.457 5.030 -3.708 1.00 94.25 108 ASN A N 1
ATOM 842 C CA . ASN A 1 108 ? -12.217 6.292 -4.399 1.00 94.25 108 ASN A CA 1
ATOM 843 C C . ASN A 1 108 ? -10.784 6.361 -4.947 1.00 94.25 108 ASN A C 1
ATOM 845 O O . ASN A 1 108 ? -10.007 5.409 -4.829 1.00 94.25 108 ASN A O 1
ATOM 849 N N . ASP A 1 109 ? -10.443 7.499 -5.558 1.00 94.81 109 ASP A N 1
ATOM 850 C CA . ASP A 1 109 ? -9.110 7.787 -6.108 1.00 94.81 109 ASP A CA 1
ATOM 851 C C . ASP A 1 109 ? -8.624 6.677 -7.054 1.00 94.81 109 ASP A C 1
ATOM 853 O O . ASP A 1 109 ? -7.613 6.012 -6.833 1.00 94.81 109 ASP A O 1
ATOM 857 N N . GLU A 1 110 ? -9.441 6.403 -8.075 1.00 93.81 110 GLU A N 1
ATOM 858 C CA . GLU A 1 110 ? -9.214 5.345 -9.069 1.00 93.81 110 GLU A CA 1
ATOM 859 C C . GLU A 1 110 ? -9.052 3.931 -8.483 1.00 93.81 110 GLU A C 1
ATOM 861 O O . GLU A 1 110 ? -8.413 3.074 -9.103 1.00 93.81 110 GLU A O 1
ATOM 866 N N . GLY A 1 111 ? -9.641 3.659 -7.317 1.00 95.31 111 GLY A N 1
ATOM 867 C CA . GLY A 1 111 ? -9.558 2.354 -6.663 1.00 95.31 111 GLY A CA 1
ATOM 868 C C . GLY A 1 111 ? -8.464 2.258 -5.594 1.00 95.31 111 GLY A C 1
ATOM 869 O O . GLY A 1 111 ? -8.073 1.152 -5.233 1.00 95.31 111 GLY A O 1
ATOM 870 N N . ARG A 1 112 ? -7.891 3.376 -5.132 1.00 96.44 112 ARG A N 1
ATOM 871 C CA . ARG A 1 112 ? -6.732 3.389 -4.216 1.00 96.44 112 ARG A CA 1
ATOM 872 C C . ARG A 1 112 ? -7.068 3.756 -2.774 1.00 96.44 112 ARG A C 1
ATOM 874 O O . ARG A 1 112 ? -6.214 3.582 -1.909 1.00 96.44 112 ARG A O 1
ATOM 881 N N . VAL A 1 113 ? -8.282 4.227 -2.500 1.00 97.81 113 VAL A N 1
ATOM 882 C CA . VAL A 1 113 ? -8.700 4.632 -1.150 1.00 97.81 113 VAL A CA 1
ATOM 883 C C . VAL A 1 113 ? -10.027 3.985 -0.796 1.00 97.81 113 VAL A C 1
ATOM 885 O O . VAL A 1 113 ? -10.998 4.177 -1.512 1.00 97.81 113 VAL A O 1
ATOM 888 N N . VAL A 1 114 ? -10.082 3.270 0.322 1.00 98.25 114 VAL A N 1
ATOM 889 C CA . VAL A 1 114 ? -11.292 2.698 0.918 1.00 98.25 114 VAL A CA 1
ATOM 890 C C . VAL A 1 114 ? -11.659 3.544 2.128 1.00 98.25 114 VAL A C 1
ATOM 892 O O . VAL A 1 114 ? -10.854 3.703 3.047 1.00 98.25 114 VAL A O 1
ATOM 895 N N . GLY A 1 115 ? -12.858 4.119 2.161 1.00 97.19 115 GLY A N 1
ATOM 896 C CA . GLY A 1 115 ? -13.180 5.023 3.258 1.00 97.19 115 GLY A CA 1
ATOM 897 C C . GLY A 1 115 ? -14.626 5.482 3.366 1.00 97.19 115 GLY A C 1
ATOM 898 O O . GLY A 1 115 ? -15.423 5.245 2.451 1.00 97.19 115 GLY A O 1
ATOM 899 N N . PRO A 1 116 ? -14.938 6.176 4.479 1.00 98.06 116 PRO A N 1
ATOM 900 C CA . PRO A 1 116 ? -14.056 6.456 5.627 1.00 98.06 116 PRO A CA 1
ATOM 901 C C . PRO A 1 116 ? -13.812 5.220 6.516 1.00 98.06 116 PRO A C 1
ATOM 903 O O . PRO A 1 116 ? -14.731 4.439 6.744 1.00 98.06 116 PRO A O 1
ATOM 906 N N . LEU A 1 117 ? -12.584 5.051 7.029 1.00 98.62 117 LEU A N 1
ATOM 907 C CA . LEU A 1 117 ? -12.194 3.929 7.899 1.00 98.62 117 LEU A CA 1
ATOM 908 C C . LEU A 1 117 ? -11.370 4.410 9.100 1.00 98.62 117 LEU A C 1
ATOM 910 O O . LEU A 1 117 ? -10.205 4.779 8.942 1.00 98.62 117 LEU A O 1
ATOM 914 N N . TYR A 1 118 ? -11.937 4.321 10.303 1.00 98.75 118 TYR A N 1
ATOM 915 C CA . TYR A 1 118 ? -11.217 4.518 11.556 1.00 98.75 118 TYR A CA 1
ATOM 916 C C . TYR A 1 118 ? -10.087 3.496 11.672 1.00 98.75 118 TYR A C 1
ATOM 918 O O . TYR A 1 118 ? -10.313 2.281 11.577 1.00 98.75 118 TYR A O 1
ATOM 926 N N . LYS A 1 119 ? -8.857 4.008 11.806 1.00 98.12 119 LYS A N 1
ATOM 927 C CA . LYS A 1 119 ? -7.611 3.224 11.867 1.00 98.12 119 LYS A CA 1
ATOM 928 C C . LYS A 1 119 ? -7.488 2.173 10.761 1.00 98.12 119 LYS A C 1
ATOM 930 O O . LYS A 1 119 ? -6.902 1.113 10.972 1.00 98.12 119 LYS A O 1
ATOM 935 N N . HIS A 1 120 ? -8.043 2.473 9.583 1.00 98.38 120 HIS A N 1
ATOM 936 C CA . HIS A 1 120 ? -8.083 1.594 8.408 1.00 98.38 120 HIS A CA 1
ATOM 937 C C . HIS A 1 120 ? -8.848 0.269 8.592 1.00 98.38 120 HIS A C 1
ATOM 939 O O . HIS A 1 120 ? -8.697 -0.631 7.768 1.00 98.38 120 HIS A O 1
ATOM 945 N N . VAL A 1 121 ? -9.661 0.141 9.645 1.00 98.69 121 VAL A N 1
ATOM 946 C CA . VAL A 1 121 ? -10.382 -1.098 9.986 1.00 98.69 121 VAL A CA 1
ATOM 947 C C . VAL A 1 121 ? -11.891 -0.883 9.985 1.00 98.69 121 VAL A C 1
ATOM 949 O O . VAL A 1 121 ? -12.628 -1.663 9.388 1.00 98.69 121 VAL A O 1
ATOM 952 N N . PHE A 1 122 ? -12.365 0.172 10.642 1.00 98.75 122 PHE A N 1
ATOM 953 C CA . PHE A 1 122 ? -13.768 0.304 11.029 1.00 98.75 122 PHE A CA 1
ATOM 954 C C . PHE A 1 122 ? -14.456 1.458 10.295 1.00 98.75 122 PHE A C 1
ATOM 956 O O . PHE A 1 122 ? -14.077 2.609 10.500 1.00 98.75 122 PHE A O 1
ATOM 963 N N . PRO A 1 123 ? -15.483 1.218 9.463 1.00 98.50 123 PRO A N 1
ATOM 964 C CA . PRO A 1 123 ? -16.337 2.289 8.962 1.00 98.50 123 PRO A CA 1
ATOM 965 C C . PRO A 1 123 ? -17.155 2.874 10.118 1.00 98.50 123 PRO A C 1
ATOM 967 O O . PRO A 1 123 ? -17.976 2.139 10.676 1.00 98.50 123 PRO A O 1
ATOM 970 N N . PRO A 1 124 ? -17.002 4.161 10.481 1.00 98.50 124 PRO A N 1
ATOM 971 C CA . PRO A 1 124 ? -17.586 4.691 11.717 1.00 98.50 124 PRO A CA 1
ATOM 972 C C . PRO A 1 124 ? -19.094 4.421 11.858 1.00 98.50 124 PRO A C 1
ATOM 974 O O . PRO A 1 124 ? -19.537 3.904 12.877 1.00 98.50 124 PRO A O 1
ATOM 977 N N . LYS A 1 125 ? -19.854 4.637 10.777 1.00 98.12 125 LYS A N 1
ATOM 978 C CA . LYS A 1 125 ? -21.318 4.452 10.704 1.00 98.12 125 LYS A CA 1
ATOM 979 C C . LYS A 1 125 ? -21.816 3.006 10.730 1.00 98.12 125 LYS A C 1
ATOM 981 O O . LYS A 1 125 ? -23.002 2.774 10.935 1.00 98.12 125 LYS A O 1
ATOM 986 N N . LEU A 1 126 ? -20.952 2.037 10.435 1.00 98.00 126 LEU A N 1
ATOM 987 C CA . LEU A 1 126 ? -21.316 0.612 10.365 1.00 98.00 126 LEU A CA 1
ATOM 988 C C . LEU A 1 126 ? -20.612 -0.212 11.442 1.00 98.00 126 LEU A C 1
ATOM 990 O O . LEU A 1 126 ? -20.731 -1.437 11.462 1.00 98.00 126 LEU A O 1
ATOM 994 N N . SER A 1 127 ? -19.869 0.440 12.331 1.00 95.44 127 SER A N 1
ATOM 995 C CA . SER A 1 127 ? -19.114 -0.236 13.374 1.00 95.44 127 SER A CA 1
ATOM 996 C C . SER A 1 127 ? -20.011 -0.634 14.549 1.00 95.44 127 SER A C 1
ATOM 998 O O . SER A 1 127 ? -20.932 0.104 14.893 1.00 95.44 127 SER A O 1
ATOM 1000 N N . PRO A 1 128 ? -19.756 -1.787 15.193 1.00 96.12 128 PRO A N 1
ATOM 1001 C CA . PRO A 1 128 ? -18.720 -2.773 14.869 1.00 96.12 128 PRO A CA 1
ATOM 1002 C C . PRO A 1 128 ? -19.169 -3.851 13.857 1.00 96.12 128 PRO A C 1
ATOM 1004 O O . PRO A 1 128 ? -18.447 -4.820 13.647 1.00 96.12 128 PRO A O 1
ATOM 1007 N N . CYS A 1 129 ? -20.356 -3.725 13.253 1.00 96.69 129 CYS A N 1
ATOM 1008 C CA . CYS A 1 129 ? -20.968 -4.753 12.398 1.00 96.69 129 CYS A CA 1
ATOM 1009 C C . CYS A 1 129 ? -20.231 -5.001 11.072 1.00 96.69 129 CYS A C 1
ATOM 1011 O O . CYS A 1 129 ? -20.351 -6.085 10.503 1.00 96.69 129 CYS A O 1
ATOM 1013 N N . LEU A 1 130 ? -19.486 -4.012 10.577 1.00 98.25 130 LEU A N 1
ATOM 1014 C CA . LEU A 1 130 ? -18.592 -4.140 9.431 1.00 98.25 130 LEU A CA 1
ATOM 1015 C C . LEU A 1 130 ? -17.179 -3.725 9.840 1.00 98.25 130 LEU A C 1
ATOM 1017 O O . LEU A 1 130 ? -16.984 -2.690 10.475 1.00 98.25 130 LEU A O 1
ATOM 1021 N N . SER A 1 131 ? -16.191 -4.513 9.436 1.00 98.50 131 SER A N 1
ATOM 1022 C CA . SER A 1 131 ? -14.776 -4.193 9.580 1.00 98.50 131 SER A CA 1
ATOM 1023 C C . SER A 1 131 ? -13.981 -4.782 8.421 1.00 98.50 131 SER A C 1
ATOM 1025 O O . SER A 1 131 ? -14.413 -5.729 7.761 1.00 98.50 131 SER A O 1
ATOM 1027 N N . PHE A 1 132 ? -12.814 -4.204 8.168 1.00 98.44 132 PHE A N 1
ATOM 1028 C CA . PHE A 1 132 ? -11.871 -4.665 7.165 1.00 98.44 132 PHE A CA 1
ATOM 1029 C C . PHE A 1 132 ? -10.575 -5.087 7.842 1.00 98.44 132 PHE A C 1
ATOM 1031 O O . PHE A 1 132 ? -10.056 -4.395 8.716 1.00 98.44 132 PHE A O 1
ATOM 1038 N N . VAL A 1 133 ? -10.031 -6.216 7.402 1.00 97.88 133 VAL A N 1
ATOM 1039 C CA . VAL A 1 133 ? -8.665 -6.626 7.725 1.00 97.88 133 VAL A CA 1
ATOM 1040 C C . VAL A 1 133 ? -7.799 -6.317 6.511 1.00 97.88 133 VAL A C 1
ATOM 1042 O O . VAL A 1 133 ? -8.251 -6.444 5.375 1.00 97.88 133 VAL A O 1
ATOM 1045 N N . SER A 1 134 ? -6.562 -5.900 6.765 1.00 94.19 134 SER A N 1
ATOM 1046 C CA . SER A 1 134 ? -5.494 -5.744 5.780 1.00 94.19 134 SER A CA 1
ATOM 1047 C C . SER A 1 134 ? -5.741 -4.739 4.655 1.00 94.19 134 SER A C 1
ATOM 1049 O O . SER A 1 134 ? -5.284 -4.951 3.535 1.00 94.19 134 SER A O 1
ATOM 1051 N N . ILE A 1 135 ? -6.437 -3.637 4.938 1.00 97.56 135 ILE A N 1
ATOM 1052 C CA . ILE A 1 135 ? -6.451 -2.482 4.028 1.00 97.56 135 ILE A CA 1
ATOM 1053 C C . ILE A 1 135 ? -5.071 -1.810 3.935 1.00 97.56 135 ILE A C 1
ATOM 1055 O O . ILE A 1 135 ? -4.667 -1.480 2.827 1.00 97.56 135 ILE A O 1
ATOM 1059 N N . PRO A 1 136 ? -4.313 -1.590 5.028 1.00 96.50 136 PRO A N 1
ATOM 1060 C CA . PRO A 1 136 ? -3.020 -0.926 4.909 1.00 96.50 136 PRO A CA 1
ATOM 1061 C C . PRO A 1 136 ? -1.957 -1.757 4.185 1.00 96.50 136 PRO A C 1
ATOM 1063 O O . PRO A 1 136 ? -2.016 -2.985 4.150 1.00 96.50 136 PRO A O 1
ATOM 1066 N N . TYR A 1 137 ? -0.941 -1.077 3.655 1.00 93.94 137 TYR A N 1
ATOM 1067 C CA . TYR A 1 137 ? 0.218 -1.694 3.005 1.00 93.94 137 TYR A CA 1
ATOM 1068 C C . TYR A 1 137 ? 1.541 -1.088 3.508 1.00 93.94 137 TYR A C 1
ATOM 1070 O O . TYR A 1 137 ? 1.540 -0.048 4.168 1.00 93.94 137 TYR A O 1
ATOM 1078 N N . GLN A 1 138 ? 2.667 -1.740 3.176 1.00 87.69 138 GLN A N 1
ATOM 1079 C CA . GLN A 1 138 ? 4.016 -1.425 3.690 1.00 87.69 138 GLN A CA 1
ATOM 1080 C C . GLN A 1 138 ? 4.141 -1.576 5.219 1.00 87.69 138 GLN A C 1
ATOM 1082 O O . GLN A 1 138 ? 4.459 -0.632 5.930 1.00 87.69 138 GLN A O 1
ATOM 1087 N N . GLY A 1 139 ? 3.897 -2.792 5.714 1.00 87.50 139 GLY A N 1
ATOM 1088 C CA . GLY A 1 139 ? 4.150 -3.200 7.099 1.00 87.50 139 GLY A CA 1
ATOM 1089 C C . GLY A 1 139 ? 4.421 -4.705 7.189 1.00 87.50 139 GLY A C 1
ATOM 1090 O O . GLY A 1 139 ? 4.441 -5.398 6.167 1.00 87.50 139 GLY A O 1
ATOM 1091 N N . ILE A 1 140 ? 4.604 -5.237 8.403 1.00 92.19 140 ILE A N 1
ATOM 1092 C CA . ILE A 1 140 ? 4.764 -6.686 8.623 1.00 92.19 140 ILE A CA 1
ATOM 1093 C C . ILE A 1 140 ? 3.398 -7.360 8.462 1.00 92.19 140 ILE A C 1
ATOM 1095 O O . ILE A 1 140 ? 2.609 -7.438 9.401 1.00 92.19 140 ILE A O 1
ATOM 1099 N N . VAL A 1 141 ? 3.131 -7.837 7.246 1.00 91.75 141 VAL A N 1
ATOM 1100 C CA . VAL A 1 141 ? 1.809 -8.271 6.768 1.00 91.75 141 VAL A CA 1
ATOM 1101 C C . VAL A 1 141 ? 1.099 -9.209 7.751 1.00 91.75 141 VAL A C 1
ATOM 1103 O O . VAL A 1 141 ? 0.026 -8.875 8.243 1.00 91.75 141 VAL A O 1
ATOM 1106 N N . PHE A 1 142 ? 1.704 -10.346 8.103 1.00 94.50 142 PHE A N 1
ATOM 1107 C CA . PHE A 1 142 ? 1.042 -11.337 8.961 1.00 94.50 142 PHE A CA 1
ATOM 1108 C C . PHE A 1 142 ? 0.787 -10.840 10.386 1.00 94.50 142 PHE A C 1
ATOM 1110 O O . PHE A 1 142 ? -0.276 -11.108 10.944 1.00 94.50 142 PHE A O 1
ATOM 1117 N N . LEU A 1 143 ? 1.724 -10.077 10.954 1.00 94.88 143 LEU A N 1
ATOM 1118 C CA . LEU A 1 143 ? 1.568 -9.515 12.294 1.00 94.88 143 LEU A CA 1
ATOM 1119 C C . LEU A 1 143 ? 0.455 -8.466 12.324 1.00 94.88 143 LEU A C 1
ATOM 1121 O O . LEU A 1 143 ? -0.386 -8.471 13.219 1.00 94.88 143 LEU A O 1
ATOM 1125 N N . MET A 1 144 ? 0.399 -7.606 11.308 1.00 95.50 144 MET A N 1
ATOM 1126 C CA . MET A 1 144 ? -0.678 -6.634 11.154 1.00 95.50 144 MET A CA 1
ATOM 1127 C C . MET A 1 144 ? -2.045 -7.326 11.041 1.00 95.50 144 MET A C 1
ATOM 1129 O O . MET A 1 144 ? -3.001 -6.882 11.676 1.00 95.50 144 MET A O 1
ATOM 1133 N N . PHE A 1 145 ? -2.140 -8.426 10.283 1.00 96.06 145 PHE A N 1
ATOM 1134 C CA . PHE A 1 145 ? -3.389 -9.183 10.131 1.00 96.06 145 PHE A CA 1
ATOM 1135 C C . PHE A 1 145 ? -3.843 -9.760 11.468 1.00 96.06 145 PHE A C 1
ATOM 1137 O O . PHE A 1 145 ? -5.009 -9.628 11.836 1.00 96.06 145 PHE A O 1
ATOM 1144 N N . GLU A 1 146 ? -2.915 -10.373 12.205 1.00 97.50 146 GLU A N 1
ATOM 1145 C CA . GLU A 1 146 ? -3.189 -10.939 13.520 1.00 97.50 146 GLU A CA 1
ATOM 1146 C C . GLU A 1 146 ? -3.680 -9.865 14.496 1.00 97.50 146 GLU A C 1
ATOM 1148 O O . GLU A 1 146 ? -4.713 -10.050 15.143 1.00 97.50 146 GLU A O 1
ATOM 1153 N N . LEU A 1 147 ? -2.979 -8.733 14.584 1.00 97.94 147 LEU A N 1
ATOM 1154 C CA . LEU A 1 147 ? -3.329 -7.648 15.499 1.00 97.94 147 LEU A CA 1
ATOM 1155 C C . LEU A 1 147 ? -4.704 -7.055 15.173 1.00 97.94 147 LEU A C 1
ATOM 1157 O O . LEU A 1 147 ? -5.544 -6.941 16.069 1.00 97.94 147 LEU A O 1
ATOM 1161 N N . GLN A 1 148 ? -4.978 -6.745 13.901 1.00 98.25 148 GLN A N 1
ATOM 1162 C CA . GLN A 1 148 ? -6.291 -6.249 13.477 1.00 98.25 148 GLN A CA 1
ATOM 1163 C C . GLN A 1 148 ? -7.400 -7.266 13.764 1.00 98.25 148 GLN A C 1
ATOM 1165 O O . GLN A 1 148 ? -8.437 -6.899 14.314 1.00 98.25 148 GLN A O 1
ATOM 1170 N N . ALA A 1 149 ? -7.183 -8.548 13.456 1.00 98.44 149 ALA A N 1
ATOM 1171 C CA . ALA A 1 149 ? -8.171 -9.595 13.702 1.00 98.44 149 ALA A CA 1
ATOM 1172 C C . ALA A 1 149 ? -8.473 -9.766 15.199 1.00 98.44 149 ALA A C 1
ATOM 1174 O O . ALA A 1 149 ? -9.640 -9.875 15.585 1.00 98.44 149 ALA A O 1
ATOM 1175 N N . LYS A 1 150 ? -7.446 -9.738 16.062 1.00 98.50 150 LYS A N 1
ATOM 1176 C CA . LYS A 1 150 ? -7.639 -9.784 17.520 1.00 98.50 150 LYS A CA 1
ATOM 1177 C C . LYS A 1 150 ? -8.388 -8.561 18.026 1.00 98.50 150 LYS A C 1
ATOM 1179 O O . LYS A 1 150 ? -9.279 -8.716 18.859 1.00 98.50 150 LYS A O 1
ATOM 1184 N N . TRP A 1 151 ? -8.071 -7.374 17.516 1.00 98.69 151 TRP A N 1
ATOM 1185 C CA . TRP A 1 151 ? -8.772 -6.150 17.890 1.00 98.69 151 TRP A CA 1
ATOM 1186 C C . TRP A 1 151 ? -10.246 -6.197 17.500 1.00 98.69 151 TRP A C 1
ATOM 1188 O O . TRP A 1 151 ? -11.104 -6.003 18.359 1.00 98.69 151 TRP A O 1
ATOM 1198 N N . ILE A 1 152 ? -10.552 -6.594 16.262 1.00 98.75 152 ILE A N 1
ATOM 1199 C CA . ILE A 1 152 ? -11.928 -6.806 15.796 1.00 98.75 152 ILE A CA 1
ATOM 1200 C C . ILE A 1 152 ? -12.667 -7.807 16.690 1.00 98.75 152 ILE A C 1
ATOM 1202 O O . ILE A 1 152 ? -13.776 -7.526 17.139 1.00 98.75 152 ILE A O 1
ATOM 1206 N N . ALA A 1 153 ? -12.059 -8.951 17.013 1.00 98.56 153 ALA A N 1
ATOM 1207 C CA . ALA A 1 153 ? -12.687 -9.959 17.866 1.00 98.56 153 ALA A CA 1
ATOM 1208 C C . ALA A 1 153 ? -12.952 -9.452 19.298 1.00 98.56 153 ALA A C 1
ATOM 1210 O O . ALA A 1 153 ? -13.985 -9.769 19.898 1.00 98.56 153 ALA A O 1
ATOM 1211 N N . GLN A 1 154 ? -12.046 -8.651 19.865 1.00 98.62 154 GLN A N 1
ATOM 1212 C CA . GLN A 1 154 ? -12.250 -8.054 21.186 1.00 98.62 154 GLN A CA 1
ATOM 1213 C C . GLN A 1 154 ? -13.339 -6.976 21.180 1.00 98.62 154 GLN A C 1
ATOM 1215 O O . GLN A 1 154 ? -14.129 -6.927 22.122 1.00 98.62 154 GLN A O 1
ATOM 1220 N N . VAL A 1 155 ? -13.441 -6.190 20.106 1.00 98.62 155 VAL A N 1
ATOM 1221 C CA . VAL A 1 155 ? -14.542 -5.240 19.903 1.00 98.62 155 VAL A CA 1
ATOM 1222 C C . VAL A 1 155 ? -15.881 -5.972 19.795 1.00 98.62 155 VAL A C 1
ATOM 1224 O O . VAL A 1 155 ? -16.814 -5.669 20.532 1.00 98.62 155 VAL A O 1
ATOM 1227 N N . LEU A 1 156 ? -15.969 -7.002 18.947 1.00 98.50 156 LEU A N 1
ATOM 1228 C CA . LEU A 1 156 ? -17.197 -7.787 18.758 1.00 98.50 156 LEU A CA 1
ATOM 1229 C C . LEU A 1 156 ? -17.640 -8.536 20.025 1.00 98.50 156 LEU A C 1
ATOM 1231 O O . LEU A 1 156 ? -18.831 -8.760 20.221 1.00 98.50 156 LEU A O 1
ATOM 1235 N N . SER A 1 157 ? -16.700 -8.916 20.895 1.00 98.12 157 SER A N 1
ATOM 1236 C CA . SER A 1 157 ? -17.008 -9.550 22.187 1.00 98.12 157 SER A CA 1
ATOM 1237 C C . SER A 1 157 ? -17.285 -8.557 23.322 1.00 98.12 157 SER A C 1
ATOM 1239 O O . SER A 1 157 ? -17.553 -8.988 24.443 1.00 98.12 157 SER A O 1
ATOM 1241 N N . GLY A 1 158 ? -17.211 -7.247 23.061 1.00 97.38 158 GLY A N 1
ATOM 1242 C CA . GLY A 1 158 ? -17.415 -6.195 24.059 1.00 97.38 158 GLY A CA 1
ATOM 1243 C C . GLY A 1 158 ? -16.285 -6.061 25.084 1.00 97.38 158 GLY A C 1
ATOM 1244 O O . GLY A 1 158 ? -16.455 -5.376 26.088 1.00 97.38 158 GLY A O 1
ATOM 1245 N N . LYS A 1 159 ? -15.134 -6.710 24.858 1.00 97.94 159 LYS A N 1
ATOM 1246 C CA . LYS A 1 159 ? -13.942 -6.582 25.716 1.00 97.94 159 LYS A CA 1
ATOM 1247 C C . LYS A 1 159 ? -13.208 -5.263 25.491 1.00 97.94 159 LYS A C 1
ATOM 1249 O O . LYS A 1 159 ? -12.596 -4.746 26.418 1.00 97.94 159 LYS A O 1
ATOM 1254 N N . VAL A 1 160 ? -13.279 -4.743 24.269 1.00 97.75 160 VAL A N 1
ATOM 1255 C CA . VAL A 1 160 ? -12.762 -3.432 23.872 1.00 97.75 160 VAL A CA 1
ATOM 1256 C C . VAL A 1 160 ? -13.932 -2.620 23.344 1.00 97.75 160 VAL A C 1
ATOM 1258 O O . VAL A 1 160 ? -14.740 -3.127 22.570 1.00 97.75 160 VAL A O 1
ATOM 1261 N N . LEU A 1 161 ? -14.036 -1.366 23.768 1.00 97.38 161 LEU A N 1
ATOM 1262 C CA . LEU A 1 161 ? -15.045 -0.444 23.260 1.00 97.38 161 LEU A CA 1
ATOM 1263 C C . LEU A 1 161 ? -14.409 0.452 22.202 1.00 97.38 161 LEU A C 1
ATOM 1265 O O . LEU A 1 161 ? -13.300 0.949 22.393 1.00 97.38 161 LEU A O 1
ATOM 1269 N N . LEU A 1 162 ? -15.112 0.645 21.088 1.00 98.31 162 LEU A N 1
ATOM 1270 C CA . LEU A 1 162 ? -14.746 1.677 20.125 1.00 98.31 162 LEU A CA 1
ATOM 1271 C C . LEU A 1 162 ? -15.141 3.060 20.669 1.00 98.31 162 LEU A C 1
ATOM 1273 O O . LEU A 1 162 ? -16.097 3.150 21.448 1.00 98.31 162 LEU A O 1
ATOM 1277 N N . PRO A 1 163 ? -14.449 4.131 20.244 1.00 98.31 163 PRO A N 1
ATOM 1278 C CA . PRO A 1 163 ? -14.932 5.495 20.426 1.00 98.31 163 PRO A CA 1
ATOM 1279 C C . PRO A 1 163 ? -16.306 5.701 19.772 1.00 98.31 163 PRO A C 1
ATOM 1281 O O . PRO A 1 163 ? -16.789 4.862 19.004 1.00 98.31 163 PRO A O 1
ATOM 1284 N N . SER A 1 164 ? -16.934 6.840 20.050 1.00 98.56 164 SER A N 1
ATOM 1285 C CA . SER A 1 164 ? -18.166 7.241 19.370 1.00 98.56 164 SER A CA 1
ATOM 1286 C C . SER A 1 164 ? -17.960 7.402 17.856 1.00 98.56 164 SER A C 1
ATOM 1288 O O . SER A 1 164 ? -16.841 7.581 17.370 1.00 98.56 164 SER A O 1
ATOM 1290 N N . GLU A 1 165 ? -19.056 7.363 17.092 1.00 98.50 165 GLU A N 1
ATOM 1291 C CA . GLU A 1 165 ? -19.015 7.601 15.642 1.00 98.50 165 GLU A CA 1
ATOM 1292 C C . GLU A 1 165 ? -18.352 8.946 15.304 1.00 98.50 165 GLU A C 1
ATOM 1294 O O . GLU A 1 165 ? -17.534 9.013 14.388 1.00 98.50 165 GLU A O 1
ATOM 1299 N N . GLU A 1 166 ? -18.668 9.997 16.065 1.00 98.62 166 GLU A N 1
ATOM 1300 C CA . GLU A 1 166 ? -18.130 11.347 15.867 1.00 98.62 166 GLU A CA 1
ATOM 1301 C C . GLU A 1 166 ? -16.615 11.392 16.088 1.00 98.62 166 GLU A C 1
ATOM 1303 O O . GLU A 1 166 ? -15.888 11.940 15.261 1.00 98.62 166 GLU A O 1
ATOM 1308 N N . GLU A 1 167 ? -16.120 10.757 17.153 1.00 98.75 167 GLU A N 1
ATOM 1309 C CA . GLU A 1 167 ? -14.683 10.672 17.440 1.00 98.75 167 GLU A CA 1
ATOM 1310 C C . GLU A 1 167 ? -13.939 9.871 16.367 1.00 98.75 167 GLU A C 1
ATOM 1312 O O . GLU A 1 167 ? -12.862 10.268 15.921 1.00 98.75 167 GLU A O 1
ATOM 1317 N N . MET A 1 168 ? -14.524 8.762 15.906 1.00 98.81 168 MET A N 1
ATOM 1318 C CA . MET A 1 168 ? -13.952 7.961 14.826 1.00 98.81 168 MET A CA 1
ATOM 1319 C C . MET A 1 168 ? -13.907 8.729 13.497 1.00 98.81 168 MET A C 1
ATOM 1321 O O . MET A 1 168 ? -12.927 8.616 12.763 1.00 98.81 168 MET A O 1
ATOM 1325 N N . LEU A 1 169 ? -14.941 9.512 13.173 1.00 98.62 169 LEU A N 1
ATOM 1326 C CA . LEU A 1 169 ? -14.953 10.371 11.985 1.00 98.62 169 LEU A CA 1
ATOM 1327 C C . LEU A 1 169 ? -13.918 11.495 12.088 1.00 98.62 169 LEU A C 1
ATOM 1329 O O . LEU A 1 169 ? -13.210 11.744 11.113 1.00 98.62 169 LEU A O 1
ATOM 1333 N N . ALA A 1 170 ? -13.791 12.121 13.260 1.00 98.69 170 ALA A N 1
ATOM 1334 C CA . ALA A 1 170 ? -12.797 13.161 13.507 1.00 98.69 170 ALA A CA 1
ATOM 1335 C C . ALA A 1 170 ? -11.360 12.634 13.351 1.00 98.69 170 ALA A C 1
ATOM 1337 O O . ALA A 1 170 ? -10.528 13.314 12.758 1.00 98.69 170 ALA A O 1
ATOM 1338 N N . ASP A 1 171 ? -11.077 11.408 13.806 1.00 98.69 171 ASP A N 1
ATOM 1339 C CA . ASP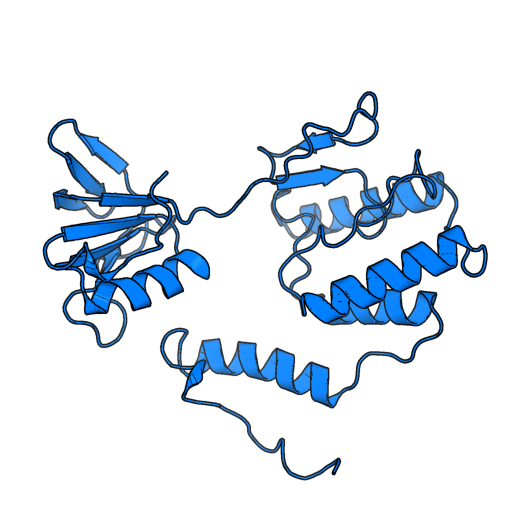 A 1 171 ? -9.779 10.743 13.609 1.00 98.69 171 ASP A CA 1
ATOM 1340 C C . ASP A 1 171 ? -9.473 10.501 12.121 1.00 98.69 171 ASP A C 1
ATOM 1342 O O . ASP A 1 171 ? -8.359 10.748 11.662 1.00 98.69 171 ASP A O 1
ATOM 1346 N N . VAL A 1 172 ? -10.472 10.075 11.339 1.00 98.50 172 VAL A N 1
ATOM 1347 C CA . VAL A 1 172 ? -10.323 9.888 9.885 1.00 98.50 172 VAL A CA 1
ATOM 1348 C C . VAL A 1 172 ? -10.057 11.216 9.175 1.00 98.50 172 VAL A C 1
ATOM 1350 O O . VAL A 1 172 ? -9.236 11.274 8.258 1.00 98.50 172 VAL A O 1
ATOM 1353 N N . GLU A 1 173 ? -10.755 12.280 9.567 1.00 98.25 173 GLU A N 1
ATOM 1354 C CA . GLU A 1 173 ? -10.554 13.615 9.006 1.00 98.25 173 GLU A CA 1
ATOM 1355 C C . GLU A 1 173 ? -9.178 14.185 9.369 1.00 98.25 173 GLU A C 1
ATOM 1357 O O . GLU A 1 173 ? -8.488 14.700 8.490 1.00 98.25 173 GLU A O 1
ATOM 1362 N N . ASP A 1 174 ? -8.744 14.033 10.623 1.00 98.44 174 ASP A N 1
ATOM 1363 C CA . ASP A 1 174 ? -7.414 14.442 11.079 1.00 98.44 174 ASP A CA 1
ATOM 1364 C C . ASP A 1 174 ? -6.301 13.700 10.329 1.00 98.44 174 ASP A C 1
ATOM 1366 O O . ASP A 1 174 ? -5.401 14.344 9.796 1.00 98.44 174 ASP A O 1
ATOM 1370 N N . HIS A 1 175 ? -6.408 12.376 10.173 1.00 97.44 175 HIS A N 1
ATOM 1371 C CA . HIS A 1 175 ? -5.455 11.592 9.376 1.00 97.44 175 HIS A CA 1
ATOM 1372 C C . HIS A 1 175 ? -5.355 12.103 7.934 1.00 97.44 175 HIS A C 1
ATOM 1374 O O . HIS A 1 175 ? -4.263 12.331 7.418 1.00 97.44 175 HIS A O 1
ATOM 1380 N N . ASN A 1 176 ? -6.494 12.330 7.273 1.00 96.75 176 ASN A N 1
ATOM 1381 C CA . ASN A 1 176 ? -6.499 12.832 5.898 1.00 96.75 176 ASN A CA 1
ATOM 1382 C C . ASN A 1 176 ? -5.917 14.249 5.792 1.00 96.75 176 ASN A C 1
ATOM 1384 O O . ASN A 1 176 ? -5.194 14.529 4.835 1.00 96.75 176 ASN A O 1
ATOM 1388 N N . ARG A 1 177 ? -6.194 15.118 6.771 1.00 98.12 177 ARG A N 1
ATOM 1389 C CA . ARG A 1 177 ? -5.614 16.463 6.849 1.00 98.12 177 ARG A CA 1
ATOM 1390 C C . ARG A 1 177 ? -4.096 16.404 7.015 1.00 98.12 177 ARG A C 1
ATOM 1392 O O . ARG A 1 177 ? -3.395 17.093 6.285 1.00 98.12 177 ARG A O 1
ATOM 1399 N N . GLN A 1 178 ? -3.583 15.549 7.899 1.00 97.12 178 GLN A N 1
ATOM 1400 C CA . GLN A 1 178 ? -2.138 15.378 8.098 1.00 97.12 178 GLN A CA 1
ATOM 1401 C C . GLN A 1 178 ? -1.432 14.914 6.817 1.00 97.12 178 GLN A C 1
ATOM 1403 O O . GLN A 1 178 ? -0.349 15.400 6.494 1.00 97.12 178 GLN A O 1
ATOM 1408 N N . LEU A 1 179 ? -2.051 14.009 6.050 1.00 96.31 179 LEU A N 1
ATOM 1409 C CA . LEU A 1 179 ? -1.518 13.595 4.749 1.00 96.31 179 LEU A CA 1
ATOM 1410 C C . LEU A 1 179 ? -1.481 14.754 3.747 1.00 96.31 179 LEU A C 1
ATOM 1412 O O . LEU A 1 179 ? -0.487 14.910 3.039 1.00 96.31 179 LEU A O 1
ATOM 1416 N N . GLU A 1 180 ? -2.537 15.564 3.692 1.00 96.94 180 GLU A N 1
ATOM 1417 C CA . GLU A 1 180 ? -2.608 16.737 2.817 1.00 96.94 180 GLU A CA 1
ATOM 1418 C C . GLU A 1 180 ? -1.555 17.791 3.189 1.00 96.94 180 GLU A C 1
ATOM 1420 O O . GLU A 1 180 ? -0.822 18.253 2.314 1.00 96.94 180 GLU A O 1
ATOM 1425 N N . GLU A 1 181 ? -1.410 18.106 4.478 1.00 97.50 181 GLU A N 1
ATOM 1426 C CA . GLU A 1 181 ? -0.391 19.027 5.002 1.00 97.50 181 GLU A CA 1
ATOM 1427 C C . GLU A 1 181 ? 1.038 18.534 4.724 1.00 97.50 181 GLU A C 1
ATOM 1429 O O . GLU A 1 181 ? 1.928 19.332 4.430 1.00 97.50 181 GLU A O 1
ATOM 1434 N N . ALA A 1 182 ? 1.253 17.215 4.742 1.00 96.56 182 ALA A N 1
ATOM 1435 C CA . ALA A 1 182 ? 2.518 16.584 4.369 1.00 96.56 182 ALA A CA 1
ATOM 1436 C C . ALA A 1 182 ? 2.734 16.474 2.844 1.00 96.56 182 ALA A C 1
ATOM 1438 O O . ALA A 1 182 ? 3.756 15.943 2.403 1.00 96.56 182 ALA A O 1
ATOM 1439 N N . GLY A 1 183 ? 1.783 16.931 2.019 1.00 97.06 183 GLY A N 1
ATOM 1440 C CA . GLY A 1 183 ? 1.847 16.835 0.559 1.00 97.06 183 GLY A CA 1
ATOM 1441 C C . GLY A 1 183 ? 1.754 15.401 0.027 1.00 97.06 183 GLY A C 1
ATOM 1442 O O . GLY A 1 183 ? 2.188 15.124 -1.093 1.00 97.06 183 GLY A O 1
ATOM 1443 N N . ILE A 1 184 ? 1.215 14.468 0.815 1.00 96.06 184 ILE A N 1
ATOM 1444 C CA . ILE A 1 184 ? 1.069 13.060 0.448 1.00 96.06 184 ILE A CA 1
ATOM 1445 C C . ILE A 1 184 ? -0.223 12.883 -0.374 1.00 96.06 184 ILE A C 1
ATOM 1447 O O . ILE A 1 184 ? -1.315 13.170 0.114 1.00 96.06 184 ILE A O 1
ATOM 1451 N N . PRO A 1 185 ? -0.145 12.366 -1.618 1.00 95.50 185 PRO A N 1
ATOM 1452 C CA . PRO A 1 185 ? -1.326 12.119 -2.444 1.00 95.50 185 PRO A CA 1
ATOM 1453 C C . PRO A 1 185 ? -2.350 11.177 -1.796 1.00 95.50 185 PRO A C 1
ATOM 1455 O O . PRO A 1 185 ? -1.969 10.166 -1.203 1.00 95.50 185 PRO A O 1
ATOM 1458 N N . LYS A 1 186 ? -3.647 11.428 -2.030 1.00 95.38 186 LYS A N 1
ATOM 1459 C CA . LYS A 1 186 ? -4.767 10.637 -1.476 1.00 95.38 186 LYS A CA 1
ATOM 1460 C C . LYS A 1 186 ? -4.647 9.128 -1.717 1.00 95.38 186 LYS A C 1
ATOM 1462 O O . LYS A 1 186 ? -4.882 8.364 -0.795 1.00 95.38 186 LYS A O 1
ATOM 1467 N N . ARG A 1 187 ? -4.168 8.663 -2.877 1.00 95.00 187 ARG A N 1
ATOM 1468 C CA . ARG A 1 187 ? -3.885 7.229 -3.139 1.00 95.00 187 ARG A CA 1
ATOM 1469 C C . ARG A 1 187 ? -2.993 6.537 -2.105 1.00 95.00 187 ARG A C 1
ATOM 1471 O O . ARG A 1 187 ? -2.894 5.314 -2.118 1.00 95.00 187 ARG A O 1
ATOM 1478 N N . HIS A 1 188 ? -2.296 7.292 -1.260 1.00 96.00 188 HIS A N 1
ATOM 1479 C CA . HIS A 1 188 ? -1.444 6.783 -0.193 1.00 96.00 188 HIS A CA 1
ATOM 1480 C C . HIS A 1 188 ? -2.099 6.852 1.195 1.00 96.00 188 HIS A C 1
ATOM 1482 O O . HIS A 1 188 ? -1.406 6.620 2.178 1.00 96.00 188 HIS A O 1
ATOM 1488 N N . THR A 1 189 ? -3.419 7.079 1.295 1.00 97.56 189 THR A N 1
ATOM 1489 C CA . THR A 1 189 ? -4.171 7.096 2.569 1.00 97.56 189 THR A CA 1
ATOM 1490 C C . THR A 1 189 ? -3.916 5.866 3.441 1.00 97.56 189 THR A C 1
ATOM 1492 O O . THR A 1 189 ? -3.901 5.981 4.663 1.00 97.56 189 THR A O 1
ATOM 1495 N N . HIS A 1 190 ? -3.705 4.701 2.822 1.00 97.69 190 HIS A N 1
ATOM 1496 C CA . HIS A 1 190 ? -3.488 3.418 3.504 1.00 97.69 190 HIS A CA 1
ATOM 1497 C C . HIS A 1 190 ? -2.016 2.983 3.559 1.00 97.69 190 HIS A C 1
ATOM 1499 O O . HIS A 1 190 ? -1.720 1.844 3.920 1.00 97.69 190 HIS A O 1
ATOM 1505 N N . ARG A 1 191 ? -1.081 3.856 3.171 1.00 96.44 191 ARG A N 1
ATOM 1506 C CA . ARG A 1 191 ? 0.349 3.587 3.318 1.00 96.44 191 ARG A CA 1
ATOM 1507 C C . ARG A 1 191 ? 0.728 3.770 4.780 1.00 96.44 191 ARG A C 1
ATOM 1509 O O . ARG A 1 191 ? 0.604 4.881 5.284 1.00 96.44 191 ARG A O 1
ATOM 1516 N N . LEU A 1 192 ? 1.222 2.719 5.432 1.00 94.75 192 LEU A N 1
ATOM 1517 C CA . LEU A 1 192 ? 1.686 2.859 6.813 1.00 94.75 192 LEU A CA 1
ATOM 1518 C C . LEU A 1 192 ? 3.062 3.506 6.897 1.00 94.75 192 LEU A C 1
ATOM 1520 O O . LEU A 1 192 ? 3.287 4.286 7.811 1.00 94.75 192 LEU A O 1
ATOM 1524 N N . HIS A 1 193 ? 3.957 3.226 5.948 1.00 91.50 193 HIS A N 1
ATOM 1525 C CA . HIS A 1 193 ? 5.329 3.718 6.016 1.00 91.50 193 HIS A CA 1
ATOM 1526 C C . HIS A 1 193 ? 5.430 5.251 6.086 1.00 91.50 193 HIS A C 1
ATOM 1528 O O . HIS A 1 193 ? 4.834 5.924 5.230 1.00 91.50 193 HIS A O 1
ATOM 1534 N N . PRO A 1 194 ? 6.210 5.813 7.038 1.00 91.56 194 PRO A N 1
ATOM 1535 C CA . PRO A 1 194 ? 7.168 5.153 7.952 1.00 91.56 194 PRO A CA 1
ATOM 1536 C C . PRO A 1 194 ? 6.642 4.821 9.366 1.00 91.56 194 PRO A C 1
ATOM 1538 O O . PRO A 1 194 ? 7.438 4.632 10.282 1.00 91.56 194 PRO A O 1
ATOM 1541 N N . HIS A 1 195 ? 5.323 4.791 9.560 1.00 93.38 195 HIS A N 1
ATOM 1542 C CA . HIS A 1 195 ? 4.646 4.651 10.855 1.00 93.38 195 HIS A CA 1
ATOM 1543 C C . HIS A 1 195 ? 4.066 3.249 11.121 1.00 93.38 195 HIS A C 1
ATOM 1545 O O . HIS A 1 195 ? 3.146 3.067 11.925 1.00 93.38 195 HIS A O 1
ATOM 1551 N N . GLU A 1 196 ? 4.548 2.229 10.410 1.00 94.38 196 GLU A N 1
ATOM 1552 C CA . GLU A 1 196 ? 4.029 0.865 10.503 1.00 94.38 196 GLU A CA 1
ATOM 1553 C C . GLU A 1 196 ? 4.202 0.243 11.895 1.00 94.38 196 GLU A C 1
ATOM 1555 O O . GLU A 1 196 ? 3.355 -0.547 12.316 1.00 94.38 196 GLU A O 1
ATOM 1560 N N . MET A 1 197 ? 5.255 0.611 12.631 1.00 95.12 197 MET A N 1
ATOM 1561 C CA . MET A 1 197 ? 5.499 0.097 13.982 1.00 95.12 197 MET A CA 1
ATOM 1562 C C . MET A 1 197 ? 4.575 0.754 15.003 1.00 95.12 197 MET A C 1
ATOM 1564 O O . MET A 1 197 ? 3.975 0.052 15.813 1.00 95.12 197 MET A O 1
ATOM 1568 N N . GLU A 1 198 ? 4.407 2.075 14.931 1.00 96.38 198 GLU A N 1
ATOM 1569 C CA . GLU A 1 198 ? 3.510 2.844 15.793 1.00 96.38 198 GLU A CA 1
ATOM 1570 C C . GLU A 1 198 ? 2.062 2.390 15.616 1.00 96.38 198 GLU A C 1
ATOM 1572 O O . GLU A 1 198 ? 1.337 2.238 16.597 1.00 96.38 198 GLU A O 1
ATOM 1577 N N . TYR A 1 199 ? 1.651 2.108 14.378 1.00 97.38 199 TYR A N 1
ATOM 1578 C CA . TYR A 1 199 ? 0.331 1.557 14.089 1.00 97.38 199 TYR A CA 1
ATOM 1579 C C . TYR A 1 199 ? 0.113 0.198 14.769 1.00 97.38 199 TYR A C 1
ATOM 1581 O O . TYR A 1 199 ? -0.901 -0.013 15.439 1.00 97.38 199 TYR A O 1
ATOM 1589 N N . MET A 1 200 ? 1.068 -0.727 14.629 1.00 97.12 200 MET A N 1
ATOM 1590 C CA . MET A 1 200 ? 0.966 -2.056 15.237 1.00 97.12 200 MET A CA 1
ATOM 1591 C C . MET A 1 200 ? 1.037 -2.000 16.770 1.00 97.12 200 MET A C 1
ATOM 1593 O O . MET A 1 200 ? 0.254 -2.681 17.432 1.00 97.12 200 MET A O 1
ATOM 1597 N N . ASP A 1 201 ? 1.902 -1.155 17.340 1.00 97.75 201 ASP A N 1
ATOM 1598 C CA . ASP A 1 201 ? 1.968 -0.905 18.785 1.00 97.75 201 ASP A CA 1
ATOM 1599 C C . ASP A 1 201 ? 0.655 -0.322 19.316 1.00 97.75 201 ASP A C 1
ATOM 1601 O O . ASP A 1 201 ? 0.174 -0.735 20.374 1.00 97.75 201 ASP A O 1
ATOM 1605 N N . TRP A 1 202 ? 0.049 0.609 18.575 1.00 98.12 202 TRP A N 1
ATOM 1606 C CA . TRP A 1 202 ? -1.228 1.206 18.944 1.00 98.12 202 TRP A CA 1
ATOM 1607 C C . TRP A 1 202 ? -2.337 0.152 19.013 1.00 98.12 202 TRP A C 1
ATOM 1609 O O . TRP A 1 202 ? -3.076 0.127 20.001 1.00 98.12 202 TRP A O 1
ATOM 1619 N N . ILE A 1 203 ? -2.423 -0.753 18.026 1.00 98.00 203 ILE A N 1
ATOM 1620 C CA . ILE A 1 203 ? -3.392 -1.862 18.054 1.00 98.00 203 ILE A CA 1
ATOM 1621 C C . ILE A 1 203 ? -3.084 -2.819 19.207 1.00 98.00 203 ILE A C 1
ATOM 1623 O O . ILE A 1 203 ? -4.006 -3.198 19.928 1.00 98.00 203 ILE A O 1
ATOM 1627 N N . ALA A 1 204 ? -1.816 -3.197 19.407 1.00 97.94 204 ALA A N 1
ATOM 1628 C CA . ALA A 1 204 ? -1.404 -4.082 20.496 1.00 97.94 204 ALA A CA 1
ATOM 1629 C C . ALA A 1 204 ? -1.851 -3.535 21.863 1.00 97.94 204 ALA A C 1
ATOM 1631 O O . ALA A 1 204 ? -2.429 -4.274 22.665 1.00 97.94 204 ALA A O 1
ATOM 1632 N N . ALA A 1 205 ? -1.700 -2.225 22.077 1.00 98.19 205 ALA A N 1
ATOM 1633 C CA . ALA A 1 205 ? -2.181 -1.552 23.277 1.00 98.19 205 ALA A CA 1
ATOM 1634 C C . ALA A 1 205 ? -3.710 -1.644 23.440 1.00 98.19 205 ALA A C 1
ATOM 1636 O O . ALA A 1 205 ? -4.177 -1.887 24.553 1.00 98.19 205 ALA A O 1
ATOM 1637 N N . GLN A 1 206 ? -4.492 -1.535 22.354 1.00 97.38 206 GLN A N 1
ATOM 1638 C CA . GLN A 1 206 ? -5.959 -1.658 22.424 1.00 97.38 206 GLN A CA 1
ATOM 1639 C C . GLN A 1 206 ? -6.414 -3.034 22.916 1.00 97.38 206 GLN A C 1
ATOM 1641 O O . GLN A 1 206 ? -7.472 -3.148 23.526 1.00 97.38 206 GLN A O 1
ATOM 1646 N N . ILE A 1 207 ? -5.630 -4.081 22.651 1.00 97.12 207 ILE A N 1
ATOM 1647 C CA . ILE A 1 207 ? -5.970 -5.472 22.985 1.00 97.12 207 ILE A CA 1
ATOM 1648 C C . ILE A 1 207 ? -5.236 -6.005 24.220 1.00 97.12 207 ILE A C 1
ATOM 1650 O O . ILE A 1 207 ? -5.280 -7.211 24.480 1.00 97.12 207 ILE A O 1
ATOM 1654 N N . GLY A 1 208 ? -4.560 -5.126 24.970 1.00 96.31 208 GLY A N 1
ATOM 1655 C CA . GLY A 1 208 ? -3.821 -5.471 26.186 1.00 96.31 208 GLY A CA 1
ATOM 1656 C C . GLY A 1 208 ? -2.554 -6.297 25.942 1.00 96.31 208 GLY A C 1
ATOM 1657 O O . GLY A 1 208 ? -2.113 -7.014 26.840 1.00 96.31 208 GLY A O 1
ATOM 1658 N N . MET A 1 209 ? -1.984 -6.239 24.736 1.00 96.12 209 MET A N 1
ATOM 1659 C CA . MET A 1 209 ? -0.705 -6.866 24.403 1.00 96.12 209 MET A CA 1
ATOM 1660 C C . MET A 1 209 ? 0.452 -5.876 24.608 1.00 96.12 209 MET A C 1
ATOM 1662 O O . MET A 1 209 ? 0.259 -4.668 24.453 1.00 96.12 209 MET A O 1
ATOM 1666 N N . PRO A 1 210 ? 1.660 -6.360 24.954 1.00 95.69 210 PRO A N 1
ATOM 1667 C CA . PRO A 1 210 ? 2.838 -5.505 24.969 1.00 95.69 210 PRO A CA 1
ATOM 1668 C C . PRO A 1 210 ? 3.123 -4.959 23.567 1.00 95.69 210 PRO A C 1
ATOM 1670 O O . PRO A 1 210 ? 2.739 -5.560 22.560 1.00 95.69 210 PRO A O 1
ATOM 1673 N N . SER A 1 211 ? 3.837 -3.836 23.518 1.00 95.44 211 SER A N 1
ATOM 1674 C CA . SER A 1 211 ? 4.415 -3.317 22.280 1.00 95.44 211 SER A CA 1
ATOM 1675 C C . SER A 1 211 ? 5.272 -4.375 21.585 1.00 95.44 211 SER A C 1
ATOM 1677 O O . SER A 1 211 ? 5.805 -5.288 22.221 1.00 95.44 211 SER A O 1
ATOM 1679 N N . LEU A 1 212 ? 5.419 -4.225 20.272 1.00 94.19 212 LEU A N 1
ATOM 1680 C CA . LEU A 1 212 ? 6.244 -5.094 19.447 1.00 94.19 212 LEU A CA 1
ATOM 1681 C C . LEU A 1 212 ? 7.670 -5.144 19.996 1.00 94.19 212 LEU A C 1
ATOM 1683 O O . LEU A 1 212 ? 8.234 -4.116 20.390 1.00 94.19 212 LEU A O 1
ATOM 1687 N N . ASP A 1 213 ? 8.232 -6.351 19.969 1.00 93.94 213 ASP A N 1
ATOM 1688 C CA . ASP A 1 213 ? 9.593 -6.629 20.406 1.00 93.94 213 ASP A CA 1
ATOM 1689 C C . ASP A 1 213 ? 10.606 -5.685 19.736 1.00 93.94 213 ASP A C 1
ATOM 1691 O O . ASP A 1 213 ? 10.533 -5.407 18.534 1.00 93.94 213 ASP A O 1
ATOM 1695 N N . ALA A 1 214 ? 11.551 -5.174 20.526 1.00 93.12 214 ALA A N 1
ATOM 1696 C CA . ALA A 1 214 ? 12.540 -4.216 20.044 1.00 93.12 214 ALA A CA 1
ATOM 1697 C C . ALA A 1 214 ? 13.477 -4.839 18.997 1.00 93.12 214 ALA A C 1
ATOM 1699 O O . ALA A 1 214 ? 13.795 -4.178 18.009 1.00 93.12 214 ALA A O 1
ATOM 1700 N N . GLY A 1 215 ? 13.845 -6.114 19.166 1.00 91.94 215 GLY A N 1
ATOM 1701 C CA . GLY A 1 215 ? 14.651 -6.855 18.198 1.00 91.94 215 GLY A CA 1
ATOM 1702 C C . GLY A 1 215 ? 13.912 -7.059 16.877 1.00 91.94 215 GLY A C 1
ATOM 1703 O O . GLY A 1 215 ? 14.493 -6.877 15.810 1.00 91.94 215 GLY A O 1
ATOM 1704 N N . LEU A 1 216 ? 12.603 -7.333 16.914 1.00 91.31 216 LEU A N 1
ATOM 1705 C CA . LEU A 1 216 ? 11.779 -7.391 15.701 1.00 91.31 216 LEU A CA 1
ATOM 1706 C C . LEU A 1 216 ? 11.768 -6.052 14.947 1.00 91.31 216 LEU A C 1
ATOM 1708 O O . LEU A 1 216 ? 11.928 -6.036 13.724 1.00 91.31 216 LEU A O 1
ATOM 1712 N N . LYS A 1 217 ? 11.597 -4.932 15.661 1.00 92.19 217 LYS A N 1
ATOM 1713 C CA . LYS A 1 217 ? 11.654 -3.586 15.063 1.00 92.19 217 LYS A CA 1
ATOM 1714 C C . LYS A 1 217 ? 13.025 -3.321 14.443 1.00 92.19 217 LYS A C 1
ATOM 1716 O O . LYS A 1 217 ? 13.104 -2.819 13.324 1.00 92.19 217 LYS A O 1
ATOM 1721 N N . GLU A 1 218 ? 14.096 -3.688 15.139 1.00 91.31 218 GLU A N 1
ATOM 1722 C CA . GLU A 1 218 ? 15.469 -3.536 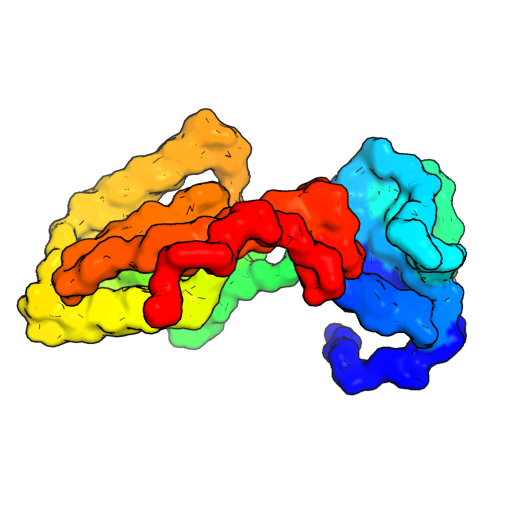14.660 1.00 91.31 218 GLU A CA 1
ATOM 1723 C C . GLU A 1 218 ? 15.734 -4.360 13.395 1.00 91.31 218 GLU A C 1
ATOM 1725 O O . GLU A 1 218 ? 16.252 -3.817 12.418 1.00 91.31 218 GLU A O 1
ATOM 1730 N N . ILE A 1 219 ? 15.317 -5.630 13.361 1.00 90.25 219 ILE A N 1
ATOM 1731 C CA . ILE A 1 219 ? 15.405 -6.484 12.167 1.00 90.25 219 ILE A CA 1
ATOM 1732 C C . ILE A 1 219 ? 14.663 -5.834 10.999 1.00 90.25 219 ILE A C 1
ATOM 1734 O O . ILE A 1 219 ? 15.217 -5.707 9.907 1.00 90.25 219 ILE A O 1
ATOM 1738 N N . TYR A 1 220 ? 13.428 -5.386 11.229 1.00 90.06 220 TYR A N 1
ATOM 1739 C CA . TYR A 1 220 ? 12.608 -4.765 10.195 1.00 90.06 220 TYR A CA 1
ATOM 1740 C C . TYR A 1 220 ? 13.290 -3.534 9.584 1.00 90.06 220 TYR A C 1
ATOM 1742 O O . TYR A 1 220 ? 13.448 -3.452 8.365 1.00 90.06 220 TYR A O 1
ATOM 1750 N N . TRP A 1 221 ? 13.772 -2.604 10.412 1.00 89.81 221 TRP A N 1
ATOM 1751 C CA . TRP A 1 221 ? 14.466 -1.408 9.927 1.00 89.81 221 TRP A CA 1
ATOM 1752 C C . TRP A 1 221 ? 15.829 -1.717 9.301 1.00 89.81 221 TRP A C 1
ATOM 1754 O O . TRP A 1 221 ? 16.234 -1.047 8.346 1.00 89.81 221 TRP A O 1
ATOM 1764 N N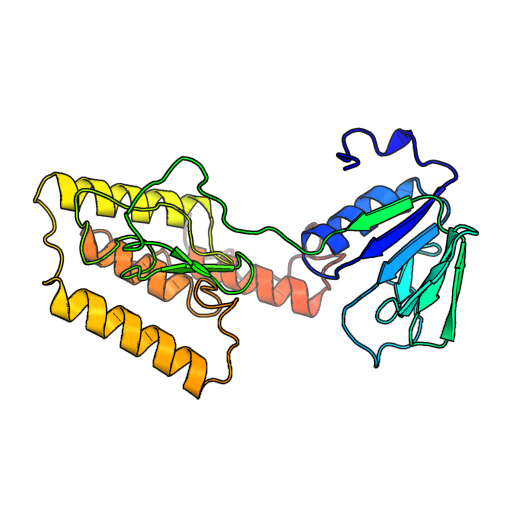 . SER A 1 222 ? 16.509 -2.760 9.778 1.00 88.94 222 SER A N 1
ATOM 1765 C CA . SER A 1 222 ? 17.769 -3.234 9.203 1.00 88.94 222 SER A CA 1
ATOM 1766 C C . SER A 1 222 ? 17.589 -3.748 7.778 1.00 88.94 222 SER A C 1
ATOM 1768 O O . SER A 1 222 ? 18.462 -3.517 6.949 1.00 88.94 222 SER A O 1
ATOM 1770 N N . ILE A 1 223 ? 16.441 -4.349 7.440 1.00 88.12 223 ILE A N 1
ATOM 1771 C CA . ILE A 1 223 ? 16.129 -4.745 6.057 1.00 88.12 223 ILE A CA 1
ATOM 1772 C C . ILE A 1 223 ? 16.049 -3.512 5.150 1.00 88.12 223 ILE A C 1
ATOM 1774 O O . ILE A 1 223 ? 16.667 -3.500 4.088 1.00 88.12 223 ILE A O 1
ATOM 1778 N N . TYR A 1 224 ? 15.370 -2.438 5.570 1.00 86.44 224 TYR A N 1
ATOM 1779 C CA . TYR A 1 224 ? 15.335 -1.194 4.786 1.00 86.44 224 TYR A CA 1
ATOM 1780 C C . TYR A 1 224 ? 16.719 -0.567 4.640 1.00 86.44 224 TYR A C 1
ATOM 1782 O O . TYR A 1 224 ? 17.074 -0.109 3.554 1.00 86.44 224 TYR A O 1
ATOM 1790 N N . LYS A 1 225 ? 17.513 -0.547 5.719 1.00 87.44 225 LYS A N 1
ATOM 1791 C CA . LYS A 1 225 ? 18.904 -0.081 5.671 1.00 87.44 225 LYS A CA 1
ATOM 1792 C C . LYS A 1 225 ? 19.711 -0.900 4.664 1.00 87.44 225 LYS A C 1
ATOM 1794 O O . LYS A 1 225 ? 20.340 -0.322 3.786 1.00 87.44 225 LYS A O 1
ATOM 1799 N N . CYS A 1 226 ? 19.609 -2.221 4.741 1.00 87.31 226 CYS A N 1
ATOM 1800 C CA . CYS A 1 226 ? 20.287 -3.154 3.859 1.00 87.31 226 CYS A CA 1
ATOM 1801 C C . CYS A 1 226 ? 19.908 -2.922 2.388 1.00 87.31 226 CYS A C 1
ATOM 1803 O O . CYS A 1 226 ? 20.794 -2.708 1.568 1.00 87.31 226 CYS A O 1
ATOM 1805 N N . VAL A 1 227 ? 18.614 -2.827 2.061 1.00 86.25 227 VAL A N 1
ATOM 1806 C CA . VAL A 1 227 ? 18.146 -2.522 0.695 1.00 86.25 227 VAL A CA 1
ATOM 1807 C C . VAL A 1 227 ? 18.742 -1.215 0.162 1.00 86.25 227 VAL A C 1
ATOM 1809 O O . VAL A 1 227 ? 19.107 -1.152 -1.010 1.00 86.25 227 VAL A O 1
ATOM 1812 N N . ARG A 1 228 ? 18.874 -0.177 0.999 1.00 85.44 228 ARG A N 1
ATOM 1813 C CA . ARG A 1 228 ? 19.500 1.094 0.592 1.00 85.44 228 ARG A CA 1
ATOM 1814 C C . ARG A 1 228 ? 21.009 0.981 0.378 1.00 85.44 228 ARG A C 1
ATOM 1816 O O . ARG A 1 228 ? 21.534 1.668 -0.488 1.00 85.44 228 ARG A O 1
ATOM 1823 N N . GLU A 1 229 ? 21.700 0.177 1.181 1.00 86.25 229 GLU A N 1
ATOM 1824 C CA . GLU A 1 229 ? 23.167 0.110 1.191 1.00 86.25 229 GLU A CA 1
ATOM 1825 C C . GLU A 1 229 ? 23.732 -0.858 0.154 1.00 86.25 229 GLU A C 1
ATOM 1827 O O . GLU A 1 229 ? 24.661 -0.505 -0.567 1.00 86.25 229 GLU A O 1
ATOM 1832 N N . VAL A 1 230 ? 23.174 -2.067 0.053 1.00 83.06 230 VAL A N 1
ATOM 1833 C CA . VAL A 1 230 ? 23.652 -3.092 -0.892 1.00 83.06 230 VAL A CA 1
ATOM 1834 C C . VAL A 1 230 ? 22.816 -3.153 -2.172 1.00 83.06 230 VAL A C 1
ATOM 1836 O O . VAL A 1 230 ? 23.145 -3.898 -3.096 1.00 83.06 230 VAL A O 1
ATOM 1839 N N . GLY A 1 231 ? 21.748 -2.357 -2.244 1.00 81.94 231 GLY A N 1
ATOM 1840 C CA . GLY A 1 231 ? 20.828 -2.305 -3.372 1.00 81.94 231 GLY A CA 1
ATOM 1841 C C . GLY A 1 231 ? 19.764 -3.404 -3.340 1.00 81.94 231 GLY A C 1
ATOM 1842 O O . GLY A 1 231 ? 19.935 -4.478 -2.754 1.00 81.94 231 GLY A O 1
ATOM 1843 N N . TYR A 1 232 ? 18.652 -3.147 -4.034 1.00 79.81 232 TYR A N 1
ATOM 1844 C CA . TYR A 1 232 ? 17.516 -4.072 -4.132 1.00 79.81 232 TYR A CA 1
ATOM 1845 C C . TYR A 1 232 ? 17.893 -5.422 -4.768 1.00 79.81 232 TYR A C 1
ATOM 1847 O O . TYR A 1 232 ? 17.277 -6.445 -4.478 1.00 79.81 232 TYR A O 1
ATOM 1855 N N . ALA A 1 233 ? 18.938 -5.460 -5.596 1.00 78.50 233 ALA A N 1
ATOM 1856 C CA . ALA A 1 233 ? 19.441 -6.699 -6.172 1.00 78.50 233 ALA A CA 1
ATOM 1857 C C . ALA A 1 233 ? 20.067 -7.634 -5.120 1.00 78.50 233 ALA A C 1
ATOM 1859 O O . ALA A 1 233 ? 19.858 -8.842 -5.172 1.00 78.50 233 ALA A O 1
ATOM 1860 N N . ASN A 1 234 ? 20.775 -7.107 -4.120 1.00 82.94 234 ASN A N 1
ATOM 1861 C CA . ASN A 1 234 ? 21.671 -7.935 -3.303 1.00 82.94 234 ASN A CA 1
ATOM 1862 C C . ASN A 1 234 ? 21.179 -8.189 -1.873 1.00 82.94 234 ASN A C 1
ATOM 1864 O O . ASN A 1 234 ? 21.728 -9.052 -1.196 1.00 82.94 234 ASN A O 1
ATOM 1868 N N . TYR A 1 235 ? 20.145 -7.482 -1.406 1.00 85.25 235 TYR A N 1
ATOM 1869 C CA . TYR A 1 235 ? 19.732 -7.501 0.009 1.00 85.25 235 TYR A CA 1
ATOM 1870 C C . TYR A 1 235 ? 19.277 -8.870 0.553 1.00 85.25 235 TYR A C 1
ATOM 1872 O O . TYR A 1 235 ? 19.171 -9.039 1.763 1.00 85.25 235 TYR A O 1
ATOM 1880 N N . ARG A 1 236 ? 18.963 -9.838 -0.322 1.00 85.56 236 ARG A N 1
ATOM 1881 C CA . ARG A 1 236 ? 18.573 -11.202 0.082 1.00 85.56 236 ARG A CA 1
ATOM 1882 C C . ARG A 1 236 ? 19.781 -12.071 0.458 1.00 85.56 236 ARG A C 1
ATOM 1884 O O . ARG A 1 236 ? 19.641 -12.972 1.281 1.00 85.56 236 ARG A O 1
ATOM 1891 N N . ASP A 1 237 ? 20.948 -11.775 -0.111 1.00 85.81 237 ASP A N 1
ATOM 1892 C CA . ASP A 1 237 ? 22.181 -12.554 0.063 1.00 85.81 237 ASP A CA 1
ATOM 1893 C C . ASP A 1 237 ? 23.226 -11.803 0.900 1.00 85.81 237 ASP A C 1
ATOM 1895 O O . ASP A 1 237 ? 23.998 -12.411 1.644 1.00 85.81 237 ASP A O 1
ATOM 1899 N N . LEU A 1 238 ? 23.241 -10.472 0.802 1.00 81.50 238 LEU A N 1
ATOM 1900 C CA . LEU A 1 238 ? 24.124 -9.592 1.555 1.00 81.50 238 LEU A CA 1
ATOM 1901 C C . LEU A 1 238 ? 23.329 -8.888 2.642 1.00 81.50 238 LEU A C 1
ATOM 1903 O O . LEU A 1 238 ? 22.434 -8.106 2.342 1.00 81.50 238 LEU A O 1
ATOM 1907 N N . TRP A 1 239 ? 23.707 -9.120 3.895 1.00 76.69 239 TRP A N 1
ATOM 1908 C CA . TRP A 1 239 ? 23.038 -8.540 5.051 1.00 76.69 239 TRP A CA 1
ATOM 1909 C C . TRP A 1 239 ? 23.984 -7.610 5.799 1.00 76.69 239 TRP A C 1
ATOM 1911 O O . TRP A 1 239 ? 25.080 -8.015 6.188 1.00 76.69 239 TRP A O 1
ATOM 1921 N N . VAL A 1 240 ? 23.548 -6.377 6.049 1.00 67.94 240 VAL A N 1
ATOM 1922 C CA . VAL A 1 240 ? 24.281 -5.432 6.903 1.00 67.94 240 VAL A CA 1
ATOM 1923 C C . VAL A 1 240 ? 23.698 -5.500 8.312 1.00 67.94 240 VAL A C 1
ATOM 1925 O O . VAL A 1 240 ? 22.986 -4.603 8.757 1.00 67.94 240 VAL A O 1
ATOM 1928 N N . PHE A 1 241 ? 23.954 -6.612 9.001 1.00 66.81 241 PHE A N 1
ATOM 1929 C CA . PHE A 1 241 ? 23.653 -6.740 10.424 1.00 66.81 241 PHE A CA 1
ATOM 1930 C C . PHE A 1 241 ? 24.916 -6.435 11.223 1.00 66.81 241 PHE A C 1
ATOM 1932 O O . PHE A 1 241 ? 25.752 -7.307 11.452 1.00 66.81 241 PHE A O 1
ATOM 1939 N N . GLU A 1 242 ? 25.064 -5.193 11.665 1.00 54.88 242 GLU A N 1
ATOM 1940 C CA . GLU A 1 242 ? 26.022 -4.886 12.721 1.00 54.88 242 GLU A CA 1
ATOM 1941 C C . GLU A 1 242 ? 25.360 -5.256 14.062 1.00 54.88 242 GLU A C 1
ATOM 1943 O O . GLU A 1 242 ? 24.453 -4.572 14.513 1.00 54.88 242 GLU A O 1
ATOM 1948 N N . ASN A 1 243 ? 25.813 -6.347 14.695 1.00 49.94 243 ASN A N 1
ATOM 1949 C CA . ASN A 1 243 ? 25.558 -6.697 16.107 1.00 49.94 243 ASN A CA 1
ATOM 1950 C C . ASN A 1 243 ? 24.183 -7.264 16.542 1.00 49.94 243 ASN A C 1
ATOM 1952 O O . ASN A 1 243 ? 23.843 -7.144 17.716 1.00 49.94 243 ASN A O 1
ATOM 1956 N N . LEU A 1 244 ? 23.436 -8.000 15.708 1.00 51.72 244 LEU A N 1
ATOM 1957 C CA . LEU A 1 244 ? 22.235 -8.719 16.202 1.00 51.72 244 LEU A CA 1
ATOM 1958 C C . LEU A 1 244 ? 22.539 -9.966 17.063 1.00 51.72 244 LEU A C 1
ATOM 1960 O O . LEU A 1 244 ? 21.641 -10.551 17.665 1.00 51.72 244 LEU A O 1
ATOM 1964 N N . THR A 1 245 ? 23.800 -10.389 17.165 1.00 45.53 245 THR A N 1
ATOM 1965 C CA . THR A 1 245 ? 24.206 -11.535 17.990 1.00 45.53 245 THR A CA 1
ATOM 1966 C C . THR A 1 245 ? 24.905 -11.077 19.263 1.00 45.53 245 THR A C 1
ATOM 1968 O O . THR A 1 245 ? 26.129 -11.165 19.349 1.00 45.53 245 THR A O 1
ATOM 1971 N N . GLN A 1 246 ? 24.153 -10.610 20.265 1.00 43.34 246 GLN A N 1
ATOM 1972 C CA . GLN A 1 246 ? 24.618 -10.724 21.659 1.00 43.34 246 GLN A CA 1
ATOM 1973 C C . GLN A 1 246 ? 23.556 -10.620 22.759 1.00 43.34 246 GLN A C 1
ATOM 1975 O O . GLN A 1 246 ? 23.891 -10.820 23.924 1.00 43.34 246 GLN A O 1
ATOM 1980 N N . SER A 1 247 ? 22.282 -10.404 22.446 1.00 43.72 247 SER A N 1
ATOM 1981 C CA . SER A 1 247 ? 21.249 -10.366 23.481 1.00 43.72 247 SER A CA 1
ATOM 1982 C C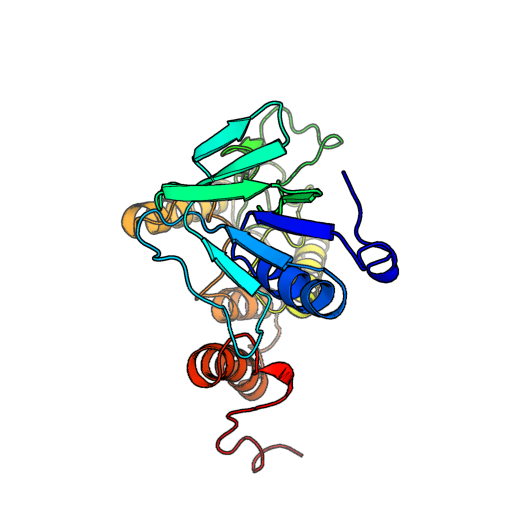 . SER A 1 247 ? 19.963 -11.011 22.994 1.00 43.72 247 SER A C 1
ATOM 1984 O O . SER A 1 247 ? 19.252 -10.387 22.216 1.00 43.72 247 SER A O 1
ATOM 1986 N N . SER A 1 248 ? 19.688 -12.219 23.509 1.00 38.66 248 SER A N 1
ATOM 1987 C CA . SER A 1 248 ? 18.419 -12.985 23.512 1.00 38.66 248 SER A CA 1
ATOM 1988 C C . SER A 1 248 ? 18.389 -14.328 22.756 1.00 38.66 248 SER A C 1
ATOM 1990 O O . SER A 1 248 ? 17.518 -14.584 21.931 1.00 38.66 248 SER A O 1
ATOM 1992 N N . LEU A 1 249 ? 19.295 -15.238 23.136 1.00 36.88 249 LEU A N 1
ATOM 1993 C CA . LEU A 1 249 ? 18.965 -16.668 23.262 1.00 36.88 249 LEU A CA 1
ATOM 1994 C C . LEU A 1 249 ? 18.965 -17.042 24.746 1.00 36.88 249 LEU A C 1
ATOM 1996 O O . LEU A 1 249 ? 19.837 -16.503 25.467 1.00 36.88 249 LEU A O 1
#

Radius of gyration: 22.04 Å; chains: 1; bounding box: 51×40×61 Å

InterPro domains:
  IPR020946 Flavin monooxygenase-like [PF00743] (63-209)
  IPR036188 FAD/NAD(P)-binding domain superfamily [G3DSA:3.50.50.60] (32-247)
  IPR036188 FAD/NAD(P)-binding domain superfamily [SSF51905] (14-89)
  IPR036188 FAD/NAD(P)-binding domain superfamily [SSF51905] (64-227)
  IPR050346 Flavin-containing monooxygenases-like [PTHR23023] (13-227)

Sequence (249 aa):
MVTIQHPELQIFQIVVVIGDGPSGLDICRDIVTVAKQVHLSTRSSEIEVSKLDNYENLWNHSKIDHVDESGEVTFLDGSSIHADIILHCTGYKYDFPFLETNGIVSVNDEGRVVGPLYKHVFPPKLSPCLSFVSIPYQGIVFLMFELQAKWIAQVLSGKVLLPSEEEMLADVEDHNRQLEEAGIPKRHTHRLHPHEMEYMDWIAAQIGMPSLDAGLKEIYWSIYKCVREVGYANYRDLWVFENLTQSSL

Foldseek 3Di:
DDDPPDLQVAQEFEEEEEEPPPVSVVVQVVNLVRHPAYEYEYQALPDDWDAPDPRPRYIYAYHFPDADPQQWTAGSNGDIDRGPYYHYPPDDAADDPPDDPVPLWDQDDRRLDTDDDQLQFHSLVCPPVGTDADSADDAPRVLSRVLSVLLSVCCVVVVFPDDHSVVSVVNSVVLVVVCVVVVHDPSCSRYCPPPRQVSSCVSCVRNVHHRDDPLVVVVSVQLVVLCVPVHPVCSVPDGPDDDPPDDDD